Protein AF-A0A2D6M7P3-F1 (afdb_monomer_lite)

Secondary structure (DSSP, 8-state):
--------------HHHHHHHHHHHHHH-----TT-TTTT-TTHHHHHHHHHHH--HHHHHHHHHHTT----HHHHHHHHHHHHHHHHHHHHHHHHHHHHHHHHHS---HHHHHHHHHHHHHHHHHHHHHS----HHHHHHHHHHHHHHHHHHHHHHHHHHHHHHHHHHHHHHHHHHHHHHHHHHHH---HHHHHHHHHHHHHHHHHHHHHHHT-

Foldseek 3Di:
DDDDDPDPDPPPDDVVVVVVVLVVCVVVVLPQDPPQLLSPDPCNVVLLVQCVVPVDLPRSVVVCVVVVHDDDSVSSVCCNCVVVVVVVVVVVVVVVVVVVVVVVVPLDQPLRVLVVLLVVLVVVLVVLVPDDDPDPVSVVVSVVVSVVSVVVSVVSVVVNVVLCVVCVVVVVVLVVLVVVLVVVLVVDPDPVSNVVSVVVNVVCVVVVVVVSSVD

Structure (mmCIF, N/CA/C/O backbone):
data_AF-A0A2D6M7P3-F1
#
_entry.id   AF-A0A2D6M7P3-F1
#
loop_
_atom_site.group_PDB
_atom_site.id
_atom_site.type_symbol
_atom_site.label_atom_id
_atom_site.label_alt_id
_atom_site.label_comp_id
_atom_site.label_asym_id
_atom_site.label_entity_id
_atom_site.label_seq_id
_atom_site.pdbx_PDB_ins_code
_atom_site.Cartn_x
_atom_site.Cartn_y
_atom_site.Cartn_z
_atom_site.occupancy
_atom_site.B_iso_or_equiv
_atom_site.auth_seq_id
_atom_site.auth_comp_id
_atom_site.auth_asym_id
_atom_site.auth_atom_id
_atom_site.pdbx_PDB_model_num
ATOM 1 N N . MET A 1 1 ? -43.787 -19.749 11.005 1.00 37.78 1 MET A N 1
ATOM 2 C CA . MET A 1 1 ? -43.681 -20.053 9.563 1.00 37.78 1 MET A CA 1
ATOM 3 C C . MET A 1 1 ? -42.270 -19.684 9.160 1.00 37.78 1 MET A C 1
ATOM 5 O O . MET A 1 1 ? -41.785 -18.663 9.613 1.00 37.78 1 MET A O 1
ATOM 9 N N . THR A 1 2 ? -41.604 -20.620 8.504 1.00 33.00 2 THR A N 1
ATOM 10 C CA . THR A 1 2 ? -40.151 -20.807 8.398 1.00 33.00 2 THR A CA 1
ATOM 11 C C . THR A 1 2 ? -39.404 -19.655 7.729 1.00 33.00 2 THR A C 1
ATOM 13 O O . THR A 1 2 ? -39.720 -19.302 6.594 1.00 33.00 2 THR A O 1
ATOM 16 N N . ASP A 1 3 ? -38.378 -19.149 8.416 1.00 30.42 3 ASP A N 1
ATOM 17 C CA . ASP A 1 3 ? -37.351 -18.273 7.858 1.00 30.42 3 ASP A CA 1
ATOM 18 C C . ASP A 1 3 ? -36.476 -19.048 6.863 1.00 30.42 3 ASP A C 1
ATOM 20 O O . ASP A 1 3 ? -35.870 -20.070 7.194 1.00 30.42 3 ASP A O 1
ATOM 24 N N . ASN A 1 4 ? -36.421 -18.548 5.628 1.00 31.09 4 ASN A N 1
ATOM 25 C CA . ASN A 1 4 ? -35.468 -18.969 4.608 1.00 31.09 4 ASN A CA 1
ATOM 26 C C . ASN A 1 4 ? -34.102 -18.355 4.930 1.00 31.09 4 ASN A C 1
ATOM 28 O O . ASN A 1 4 ? -33.848 -17.188 4.632 1.00 31.09 4 ASN A O 1
ATOM 32 N N . ILE A 1 5 ? -33.211 -19.151 5.517 1.00 36.28 5 ILE A N 1
ATOM 33 C CA . ILE A 1 5 ? -31.789 -18.822 5.608 1.00 36.28 5 ILE A CA 1
ATOM 34 C C . ILE A 1 5 ? -31.171 -19.118 4.240 1.00 36.28 5 ILE A C 1
ATOM 36 O O . ILE A 1 5 ? -31.012 -20.274 3.848 1.00 36.28 5 ILE A O 1
ATOM 40 N N . VAL A 1 6 ? -30.847 -18.061 3.497 1.00 33.62 6 VAL A N 1
ATOM 41 C CA . VAL A 1 6 ? -30.030 -18.157 2.286 1.00 33.62 6 VAL A CA 1
ATOM 42 C C . VAL A 1 6 ? -28.605 -18.488 2.719 1.00 33.62 6 VAL A C 1
ATOM 44 O O . VAL A 1 6 ? -27.902 -17.660 3.296 1.00 33.62 6 VAL A O 1
ATOM 47 N N . HIS A 1 7 ? -28.196 -19.726 2.455 1.00 33.44 7 HIS A N 1
ATOM 48 C CA . HIS A 1 7 ? -26.808 -20.158 2.517 1.00 33.44 7 HIS A CA 1
ATOM 49 C C . HIS A 1 7 ? -26.021 -19.387 1.447 1.00 33.44 7 HIS A C 1
ATOM 51 O O . HIS A 1 7 ? -26.183 -19.638 0.254 1.00 33.44 7 HIS A O 1
ATOM 57 N N . VAL A 1 8 ? -25.178 -18.440 1.861 1.00 33.50 8 VAL A N 1
ATOM 58 C CA . VAL A 1 8 ? -24.130 -17.898 0.989 1.00 33.50 8 VAL A CA 1
ATOM 59 C C . VAL A 1 8 ? -22.956 -18.859 1.082 1.00 33.50 8 VAL A C 1
ATOM 61 O O . VAL A 1 8 ? -22.189 -18.854 2.044 1.00 33.50 8 VAL A O 1
ATOM 64 N N . SER A 1 9 ? -22.892 -19.756 0.105 1.00 30.58 9 SER A N 1
ATOM 65 C CA . SER A 1 9 ? -21.737 -20.602 -0.153 1.00 30.58 9 SER A CA 1
ATOM 66 C C . SER A 1 9 ? -20.538 -19.710 -0.466 1.00 30.58 9 SER A C 1
ATOM 68 O O . SER A 1 9 ? -20.591 -18.872 -1.362 1.00 30.58 9 SER A O 1
ATOM 70 N N . SER A 1 10 ? -19.458 -19.885 0.290 1.00 39.69 10 SER A N 1
ATOM 71 C CA . SER A 1 10 ? -18.151 -19.315 -0.011 1.00 39.69 10 SER A CA 1
ATOM 72 C C . SER A 1 10 ? -17.593 -19.992 -1.264 1.00 39.69 10 SER A C 1
ATOM 74 O O . SER A 1 10 ? -16.986 -21.062 -1.181 1.00 39.69 10 SER A O 1
ATOM 76 N N . GLU A 1 11 ? -17.821 -19.395 -2.429 1.00 35.69 11 GLU A N 1
ATOM 77 C CA . GLU A 1 11 ? -17.137 -19.781 -3.660 1.00 35.69 11 GLU A CA 1
ATOM 78 C C . GLU A 1 11 ? -15.717 -19.213 -3.636 1.00 35.69 11 GLU A C 1
ATOM 80 O O . GLU A 1 11 ? -15.446 -18.056 -3.949 1.00 35.69 11 GLU A O 1
ATOM 85 N N . SER A 1 12 ? -14.785 -20.061 -3.212 1.00 43.81 12 SER A N 1
ATOM 86 C CA . SER A 1 12 ? -13.357 -19.898 -3.441 1.00 43.81 12 SER A CA 1
ATOM 87 C C . SER A 1 12 ? -13.039 -20.224 -4.906 1.00 43.81 12 SER A C 1
ATOM 89 O O . SER A 1 12 ? -12.557 -21.317 -5.207 1.00 43.81 12 SER A O 1
ATOM 91 N N . SER A 1 13 ? -13.330 -19.315 -5.835 1.00 43.88 13 SER A N 1
ATOM 92 C CA . SER A 1 13 ? -12.907 -19.465 -7.233 1.00 43.88 13 SER A CA 1
ATOM 93 C C . SER A 1 13 ? -12.862 -18.125 -7.961 1.00 43.88 13 SER A C 1
ATOM 95 O O . SER A 1 13 ? -13.793 -17.795 -8.680 1.00 43.88 13 SER A O 1
ATOM 97 N N . ASP A 1 14 ? -11.791 -17.344 -7.808 1.00 48.16 14 ASP A N 1
ATOM 98 C CA . ASP A 1 14 ? -11.631 -16.162 -8.677 1.00 48.16 14 ASP A CA 1
ATOM 99 C C . ASP A 1 14 ? -10.185 -15.733 -8.967 1.00 48.16 14 ASP A C 1
ATOM 101 O O . ASP A 1 14 ? -9.941 -14.735 -9.635 1.00 48.16 14 ASP A O 1
ATOM 105 N N . SER A 1 15 ? -9.183 -16.522 -8.569 1.00 41.59 15 SER A N 1
ATOM 106 C CA . SER A 1 15 ? -7.807 -16.313 -9.049 1.00 41.59 15 SER A CA 1
ATOM 107 C C . SER A 1 15 ? -7.592 -16.823 -10.483 1.00 41.59 15 SER A C 1
ATOM 109 O O . SER A 1 15 ? -6.677 -16.365 -11.166 1.00 41.59 15 SER A O 1
ATOM 111 N N . SER A 1 16 ? -8.449 -17.736 -10.965 1.00 43.59 16 SER A N 1
ATOM 112 C CA . SER A 1 16 ? -8.443 -18.206 -12.361 1.00 43.59 16 SER A CA 1
ATOM 113 C C . SER A 1 16 ? -9.087 -17.192 -13.312 1.00 43.59 16 SER A C 1
ATOM 115 O O . SER A 1 16 ? -8.570 -16.983 -14.409 1.00 43.59 16 SER A O 1
ATOM 117 N N . SER A 1 17 ? -10.147 -16.498 -12.874 1.00 49.94 17 SER A N 1
ATOM 118 C CA . SER A 1 17 ? -10.870 -15.545 -13.726 1.00 49.94 17 SER A CA 1
ATOM 119 C C . SER A 1 17 ? -10.052 -14.285 -14.001 1.00 49.94 17 SER A C 1
ATOM 121 O O . SER A 1 17 ? -10.088 -13.775 -15.115 1.00 49.94 17 SER A O 1
ATOM 123 N N . ALA A 1 18 ? -9.223 -13.829 -13.055 1.00 46.44 18 ALA A N 1
ATOM 124 C CA . ALA A 1 18 ? -8.305 -12.714 -13.284 1.00 46.44 18 ALA A CA 1
ATOM 125 C C . ALA A 1 18 ? -7.266 -13.035 -14.376 1.00 46.44 18 ALA A C 1
ATOM 127 O O . ALA A 1 18 ? -7.002 -12.206 -15.243 1.00 46.44 18 ALA A O 1
ATOM 128 N N . LEU A 1 19 ? -6.716 -14.256 -14.389 1.00 42.94 19 LEU A N 1
ATOM 129 C CA . LEU A 1 19 ? -5.764 -14.712 -15.412 1.00 42.94 19 LEU A CA 1
ATOM 130 C C . LEU A 1 19 ? -6.420 -14.941 -16.783 1.00 42.94 19 LEU A C 1
ATOM 132 O O . LEU A 1 19 ? -5.790 -14.674 -17.809 1.00 42.94 19 LEU A O 1
ATOM 136 N N . GLU A 1 20 ? -7.670 -15.402 -16.822 1.00 48.22 20 GLU A N 1
ATOM 137 C CA . GLU A 1 20 ? -8.458 -15.512 -18.059 1.00 48.22 20 GLU A CA 1
ATOM 138 C C . GLU A 1 20 ? -8.867 -14.137 -18.598 1.00 48.22 20 GLU A C 1
ATOM 140 O O . GLU A 1 20 ? -8.692 -13.873 -19.785 1.00 48.22 20 GLU A O 1
ATOM 145 N N . CYS A 1 21 ? -9.248 -13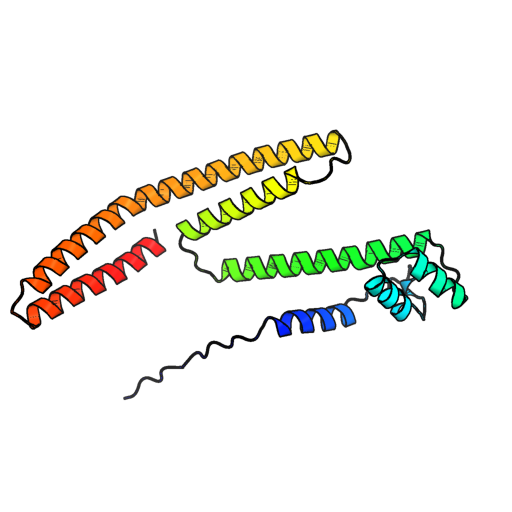.211 -17.720 1.00 45.06 21 CYS A N 1
ATOM 146 C CA . CYS A 1 21 ? -9.546 -11.823 -18.061 1.00 45.06 21 CYS A CA 1
ATOM 147 C C . CYS A 1 21 ? -8.291 -11.076 -18.553 1.00 45.06 21 CYS A C 1
ATOM 149 O O . CYS A 1 21 ? -8.379 -10.241 -19.453 1.00 45.06 21 CYS A O 1
ATOM 151 N N . ILE A 1 22 ? -7.097 -11.420 -18.044 1.00 46.75 22 ILE A N 1
ATOM 152 C CA . ILE A 1 22 ? -5.805 -10.946 -18.570 1.00 46.75 22 ILE A CA 1
ATOM 153 C C . ILE A 1 22 ? -5.547 -11.503 -19.973 1.00 46.75 22 ILE A C 1
ATOM 155 O O . ILE A 1 22 ? -5.126 -10.745 -20.841 1.00 46.75 22 ILE A O 1
ATOM 159 N N . LYS A 1 23 ? -5.810 -12.789 -20.238 1.00 46.03 23 LYS A N 1
ATOM 160 C CA . LYS A 1 23 ? -5.643 -13.364 -21.587 1.00 46.03 23 LYS A CA 1
ATOM 161 C C . LYS A 1 23 ? -6.610 -12.741 -22.597 1.00 46.03 23 LYS A C 1
ATOM 163 O O . LYS A 1 23 ? -6.164 -12.315 -23.659 1.00 46.03 23 LYS A O 1
ATOM 168 N N . GLU A 1 24 ? -7.884 -12.593 -22.239 1.00 47.59 24 GLU A N 1
ATOM 169 C CA . GLU A 1 24 ? -8.896 -11.953 -23.093 1.00 47.59 24 GLU A CA 1
ATOM 170 C C . GLU A 1 24 ? -8.655 -10.445 -23.279 1.00 47.59 24 GLU A C 1
ATOM 172 O O . GLU A 1 24 ? -8.883 -9.901 -24.363 1.00 47.59 24 GLU A O 1
ATOM 177 N N . SER A 1 25 ? -8.152 -9.753 -22.251 1.00 48.94 25 SER A N 1
ATOM 178 C CA . SER A 1 25 ? -7.776 -8.337 -22.355 1.00 48.94 25 SER A CA 1
ATOM 179 C C . SER A 1 25 ? -6.509 -8.147 -23.181 1.00 48.94 25 SER A C 1
ATOM 181 O O . SER A 1 25 ? -6.431 -7.189 -23.942 1.00 48.94 25 SER A O 1
ATOM 183 N N . VAL A 1 26 ? -5.535 -9.059 -23.092 1.00 50.44 26 VAL A N 1
ATOM 184 C CA . VAL A 1 26 ? -4.348 -9.045 -23.957 1.00 50.44 26 VAL A CA 1
ATOM 185 C C . VAL A 1 26 ? -4.769 -9.254 -25.408 1.00 50.44 26 VAL A C 1
ATOM 187 O O . VAL A 1 26 ? -4.369 -8.456 -26.245 1.00 50.44 26 VAL A O 1
ATOM 190 N N . GLU A 1 27 ? -5.636 -10.224 -25.710 1.00 46.53 27 GLU A N 1
ATOM 191 C CA . GLU A 1 27 ? -6.118 -10.476 -27.078 1.00 46.53 27 GLU A CA 1
ATOM 192 C C . GLU A 1 27 ? -6.906 -9.295 -27.682 1.00 46.53 27 GLU A C 1
ATOM 194 O O . GLU A 1 27 ? -6.774 -9.027 -28.879 1.00 46.53 27 GLU A O 1
ATOM 199 N N . ASN A 1 28 ? -7.635 -8.519 -26.868 1.00 45.06 28 ASN A N 1
ATOM 200 C CA . ASN A 1 28 ? -8.446 -7.382 -27.332 1.00 45.06 28 ASN A CA 1
ATOM 201 C C . ASN A 1 28 ? -7.786 -5.989 -27.199 1.00 45.06 28 ASN A C 1
ATOM 203 O O . ASN A 1 28 ? -8.281 -5.022 -27.783 1.00 45.06 28 ASN A O 1
ATOM 207 N N . ALA A 1 29 ? -6.668 -5.840 -26.476 1.00 50.59 29 ALA A N 1
ATOM 208 C CA . ALA A 1 29 ? -6.024 -4.538 -26.227 1.00 50.59 29 ALA A CA 1
ATOM 209 C C . ALA A 1 29 ? -4.938 -4.145 -27.246 1.00 50.59 29 ALA A C 1
ATOM 211 O O . ALA A 1 29 ? -4.301 -3.095 -27.099 1.00 50.59 29 ALA A O 1
ATOM 212 N N . PHE A 1 30 ? -4.717 -4.942 -28.294 1.00 57.44 30 PHE A N 1
ATOM 213 C CA . PHE A 1 30 ? -3.700 -4.667 -29.307 1.00 57.44 30 PHE A CA 1
ATOM 214 C C . PHE A 1 30 ? -4.095 -3.511 -30.240 1.00 57.44 30 PHE A C 1
ATOM 216 O O . PHE A 1 30 ? -4.510 -3.707 -31.385 1.00 57.44 30 PHE A O 1
ATOM 223 N N . ILE A 1 31 ? -3.927 -2.275 -29.765 1.00 59.44 31 ILE A N 1
ATOM 224 C CA . ILE A 1 31 ? -4.134 -1.059 -30.556 1.00 59.44 31 ILE A CA 1
ATOM 225 C C . ILE A 1 31 ? -3.091 -1.027 -31.677 1.00 59.44 31 ILE A C 1
ATOM 227 O O . ILE A 1 31 ? -1.937 -0.634 -31.482 1.00 59.44 31 ILE A O 1
ATOM 231 N N . ASN A 1 32 ? -3.512 -1.420 -32.879 1.00 64.56 32 ASN A N 1
ATOM 232 C CA . ASN A 1 32 ? -2.708 -1.290 -34.081 1.00 64.56 32 ASN A CA 1
ATOM 233 C C . ASN A 1 32 ? -2.515 0.201 -34.388 1.00 64.56 32 ASN A C 1
ATOM 235 O O . ASN A 1 32 ? -3.422 0.888 -34.860 1.00 64.56 32 ASN A O 1
ATOM 239 N N . LYS A 1 33 ? -1.331 0.729 -34.076 1.00 73.44 33 LYS A N 1
ATOM 240 C CA . LYS A 1 33 ? -0.995 2.107 -34.420 1.00 73.44 33 LYS A CA 1
ATOM 241 C C . LYS A 1 33 ? -0.697 2.184 -35.911 1.00 73.44 33 LYS A C 1
ATOM 243 O O . LYS A 1 33 ? 0.330 1.687 -36.368 1.00 73.44 33 LYS A O 1
ATOM 248 N N . SER A 1 34 ? -1.547 2.897 -36.645 1.00 72.56 34 SER A N 1
ATOM 249 C CA . SER A 1 34 ? -1.424 3.120 -38.093 1.00 72.56 34 SER A CA 1
ATOM 250 C C . SER A 1 34 ? -0.131 3.828 -38.529 1.00 72.56 34 SER A C 1
ATOM 252 O O . SER A 1 34 ? 0.177 3.868 -39.715 1.00 72.56 34 SER A O 1
ATOM 254 N N . ASN A 1 35 ? 0.646 4.379 -37.594 1.00 81.56 35 ASN A N 1
ATOM 255 C CA . ASN A 1 35 ? 1.940 5.011 -37.855 1.00 81.56 35 ASN A CA 1
ATOM 256 C C . ASN A 1 35 ? 3.152 4.150 -37.446 1.00 81.56 35 ASN A C 1
ATOM 258 O O . ASN A 1 35 ? 4.291 4.596 -37.592 1.00 81.56 35 ASN A O 1
ATOM 262 N N . CYS A 1 36 ? 2.947 2.934 -36.931 1.00 83.88 36 CYS A N 1
ATOM 263 C CA . CYS A 1 36 ? 4.029 2.046 -36.523 1.00 83.88 36 CYS A CA 1
ATOM 264 C C . CYS A 1 36 ? 4.234 0.927 -37.550 1.00 83.88 36 CYS A C 1
ATOM 266 O O . CYS A 1 36 ? 3.398 0.038 -37.694 1.00 83.88 36 CYS A O 1
ATOM 268 N N . LYS A 1 37 ? 5.407 0.917 -38.197 1.00 85.94 37 LYS A N 1
ATOM 269 C CA . LYS A 1 37 ? 5.793 -0.136 -39.156 1.00 85.94 37 LYS A CA 1
ATOM 270 C C . LYS A 1 37 ? 5.810 -1.537 -38.538 1.00 85.94 37 LYS A C 1
ATOM 272 O O . LYS A 1 37 ? 5.612 -2.513 -39.246 1.00 85.94 37 LYS A O 1
ATOM 277 N N . PHE A 1 38 ? 6.054 -1.636 -37.230 1.00 88.38 38 PHE A N 1
ATOM 278 C CA . PHE A 1 38 ? 6.005 -2.907 -36.508 1.00 88.38 38 PHE A CA 1
ATOM 279 C C . PHE A 1 38 ? 4.561 -3.356 -36.254 1.00 88.38 38 PHE A C 1
ATOM 281 O O . PHE A 1 38 ? 4.252 -4.524 -36.455 1.00 88.38 38 PHE A O 1
ATOM 288 N N . CYS A 1 39 ? 3.656 -2.442 -35.875 1.00 85.38 39 CYS A N 1
ATOM 289 C CA . CYS A 1 39 ? 2.240 -2.772 -35.668 1.00 85.38 39 CYS A CA 1
ATOM 290 C C . CYS A 1 39 ? 1.551 -3.262 -36.950 1.00 85.38 39 CYS A C 1
ATOM 292 O O . CYS A 1 39 ? 0.633 -4.074 -36.869 1.00 85.38 39 CYS A O 1
ATOM 294 N N . GLN A 1 40 ? 2.001 -2.766 -38.105 1.00 86.81 40 GLN A N 1
ATOM 295 C CA . GLN A 1 40 ? 1.501 -3.125 -39.435 1.00 86.81 40 GLN A CA 1
ATOM 296 C C . GLN A 1 40 ? 2.192 -4.350 -40.048 1.00 86.81 40 GLN A C 1
ATOM 298 O O . GLN A 1 40 ? 1.896 -4.706 -41.181 1.00 86.81 40 GLN A O 1
ATOM 303 N N . CYS A 1 41 ? 3.141 -4.965 -39.341 1.00 88.06 41 CYS A N 1
ATOM 304 C CA . CYS A 1 41 ? 3.825 -6.157 -39.822 1.00 88.06 41 CYS A CA 1
ATOM 305 C C . CYS A 1 41 ? 2.907 -7.381 -39.707 1.00 88.06 41 CYS A C 1
ATOM 307 O O . CYS A 1 41 ? 2.365 -7.638 -38.633 1.00 88.06 41 CYS A O 1
ATOM 309 N N . ASP A 1 42 ? 2.808 -8.188 -40.763 1.00 89.50 42 ASP A N 1
ATOM 310 C CA . ASP A 1 42 ? 2.010 -9.425 -40.752 1.00 89.50 42 ASP A CA 1
ATOM 311 C C . ASP A 1 42 ? 2.524 -10.441 -39.716 1.00 89.50 42 ASP A C 1
ATOM 313 O O . ASP A 1 42 ? 1.754 -11.180 -39.110 1.00 89.50 42 ASP A O 1
ATOM 317 N N . PHE A 1 43 ? 3.831 -10.423 -39.438 1.00 90.94 43 PHE A N 1
ATOM 318 C CA . PHE A 1 43 ? 4.482 -11.291 -38.450 1.00 90.94 43 PHE A CA 1
ATOM 319 C C . PHE A 1 43 ? 4.526 -10.682 -37.042 1.00 90.94 43 PHE A C 1
ATOM 321 O O . PHE A 1 43 ? 5.334 -11.108 -36.213 1.00 90.94 43 PHE A O 1
ATOM 328 N N . ARG A 1 44 ? 3.710 -9.654 -36.760 1.00 88.12 44 ARG A N 1
ATOM 329 C CA . ARG A 1 44 ? 3.699 -8.980 -35.453 1.00 88.12 44 ARG A CA 1
ATOM 330 C C . ARG A 1 44 ? 3.443 -9.965 -34.314 1.00 88.12 44 ARG A C 1
ATOM 332 O O . ARG A 1 44 ? 4.195 -9.944 -33.347 1.00 88.12 44 ARG A O 1
ATOM 339 N N . GLY A 1 45 ? 2.424 -10.817 -34.450 1.00 86.44 45 GLY A N 1
ATOM 340 C CA . GLY A 1 45 ? 2.038 -11.784 -33.417 1.00 86.44 45 GLY A CA 1
ATOM 341 C C . GLY A 1 45 ? 3.202 -12.694 -3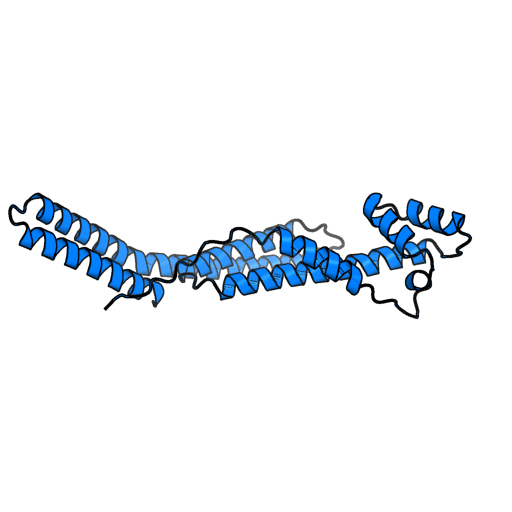3.026 1.00 86.44 45 GLY A C 1
ATOM 342 O O . GLY A 1 45 ? 3.607 -12.708 -31.868 1.00 86.44 45 GLY A O 1
ATOM 343 N N . ASP A 1 46 ? 3.824 -13.343 -34.011 1.00 89.19 46 ASP A N 1
ATOM 344 C CA . ASP A 1 46 ? 4.978 -14.225 -33.791 1.00 89.19 46 ASP A CA 1
ATOM 345 C C . ASP A 1 46 ? 6.173 -13.483 -33.171 1.00 89.19 46 ASP A C 1
ATOM 347 O O . ASP A 1 46 ? 6.856 -13.998 -32.282 1.00 89.19 46 ASP A O 1
ATOM 351 N N . ALA A 1 47 ? 6.428 -12.250 -33.620 1.00 89.44 47 ALA A N 1
ATOM 352 C CA . ALA A 1 47 ? 7.506 -11.412 -33.108 1.00 89.44 47 ALA A CA 1
ATOM 353 C C . ALA A 1 47 ? 7.266 -10.978 -31.647 1.00 89.44 47 ALA A C 1
ATOM 355 O O . ALA A 1 47 ? 8.206 -10.950 -30.849 1.00 89.44 47 ALA A O 1
ATOM 356 N N . GLU A 1 48 ? 6.021 -10.666 -31.282 1.00 88.06 48 GLU A N 1
ATOM 357 C CA . GLU A 1 48 ? 5.607 -10.328 -29.915 1.00 88.06 48 GLU A CA 1
ATOM 358 C C . GLU A 1 48 ? 5.626 -11.561 -29.001 1.00 88.06 48 GLU A C 1
ATOM 360 O O . GLU A 1 48 ? 6.120 -11.476 -27.876 1.00 88.06 48 GLU A O 1
ATOM 365 N N . SER A 1 49 ? 5.199 -12.731 -29.484 1.00 86.56 49 SER A N 1
ATOM 366 C CA . SER A 1 49 ? 5.328 -13.995 -28.748 1.00 86.56 49 SER A CA 1
ATOM 367 C C . SER A 1 49 ? 6.790 -14.356 -28.482 1.00 86.56 49 SER A C 1
ATOM 369 O O . SER A 1 49 ? 7.136 -14.762 -27.372 1.00 86.56 49 SER A O 1
ATOM 371 N N . LEU A 1 50 ? 7.678 -14.151 -29.459 1.00 88.88 50 LEU A N 1
ATOM 372 C CA . LEU A 1 50 ? 9.111 -14.387 -29.283 1.00 88.88 50 LEU A CA 1
ATOM 373 C C . LEU A 1 50 ? 9.726 -13.438 -28.242 1.00 88.88 50 LEU A C 1
ATOM 375 O O . LEU A 1 50 ? 10.599 -13.843 -27.468 1.00 88.88 50 LEU A O 1
ATOM 379 N N . TRP A 1 51 ? 9.269 -12.185 -28.201 1.00 88.00 51 TRP A N 1
ATOM 380 C CA . TRP A 1 51 ? 9.653 -11.230 -27.162 1.00 88.00 51 TRP A CA 1
ATOM 381 C C . TRP A 1 51 ? 9.200 -11.693 -25.777 1.00 88.00 51 TRP A C 1
ATOM 383 O O . TRP A 1 51 ? 10.016 -11.721 -24.861 1.00 88.00 51 TRP A O 1
ATOM 393 N N . LEU A 1 52 ? 7.943 -12.118 -25.639 1.00 82.81 52 LEU A N 1
ATOM 394 C CA . LEU A 1 52 ? 7.393 -12.614 -24.375 1.00 82.81 52 LEU A CA 1
ATOM 395 C C . LEU A 1 52 ? 8.157 -13.829 -23.830 1.00 82.81 52 LEU A C 1
ATOM 397 O O . LEU A 1 52 ? 8.336 -13.945 -22.622 1.00 82.81 52 LEU A O 1
ATOM 401 N N . GLN A 1 53 ? 8.641 -14.713 -24.705 1.00 86.44 53 GLN A N 1
ATOM 402 C CA . GLN A 1 53 ? 9.398 -15.900 -24.296 1.00 86.44 53 GLN A CA 1
ATOM 403 C C . GLN A 1 53 ? 10.860 -15.601 -23.947 1.00 86.44 53 GLN A C 1
ATOM 405 O O . GLN A 1 53 ? 11.402 -16.170 -23.004 1.00 86.44 53 GLN A O 1
ATOM 410 N N . SER A 1 54 ? 11.527 -14.759 -24.740 1.00 85.75 54 SER A N 1
ATOM 411 C CA . SER A 1 54 ? 12.989 -14.606 -24.680 1.00 85.75 54 SER A CA 1
ATOM 412 C C . SER A 1 54 ? 13.465 -13.298 -24.053 1.00 85.75 54 SER A C 1
ATOM 414 O O . SER A 1 54 ? 14.650 -13.169 -23.747 1.00 85.75 54 SER A O 1
ATOM 416 N N . ASN A 1 55 ? 12.577 -12.308 -23.929 1.00 85.19 55 ASN A N 1
ATOM 417 C CA . ASN A 1 55 ? 12.873 -10.924 -23.553 1.00 85.19 55 ASN A CA 1
ATOM 418 C C . ASN A 1 55 ? 14.090 -10.338 -24.310 1.00 85.19 55 ASN A C 1
ATOM 420 O O . ASN A 1 55 ? 14.852 -9.523 -23.786 1.00 85.19 55 ASN A O 1
ATOM 424 N N . SER A 1 56 ? 14.306 -10.784 -25.558 1.00 90.75 56 SER A N 1
ATOM 425 C CA . SER A 1 56 ? 15.485 -10.458 -26.366 1.00 90.75 56 SER A CA 1
ATOM 426 C C . SER A 1 56 ? 15.127 -9.665 -27.621 1.00 90.75 56 SER A C 1
ATOM 428 O O . SER A 1 56 ? 14.594 -10.196 -28.596 1.00 90.75 56 SER A O 1
ATOM 430 N N . ILE A 1 57 ? 15.498 -8.380 -27.638 1.00 91.25 57 ILE A N 1
ATOM 431 C CA . ILE A 1 57 ? 15.212 -7.462 -28.754 1.00 91.25 57 ILE A CA 1
ATOM 432 C C . ILE A 1 57 ? 15.970 -7.927 -30.001 1.00 91.25 57 ILE A C 1
ATOM 434 O O . ILE A 1 57 ? 15.450 -7.914 -31.117 1.00 91.25 57 ILE A O 1
ATOM 438 N N . SER A 1 58 ? 17.206 -8.386 -29.801 1.00 92.62 58 SER A N 1
ATOM 439 C CA . SER A 1 58 ? 18.056 -8.946 -30.850 1.00 92.62 58 SER A CA 1
ATOM 440 C C . SER A 1 58 ? 17.441 -10.194 -31.481 1.00 92.62 58 SER A C 1
ATOM 442 O O . SER A 1 58 ? 17.521 -10.350 -32.700 1.00 92.62 58 SER A O 1
ATOM 444 N N . GLY A 1 59 ? 16.795 -11.049 -30.679 1.00 91.00 59 GLY A N 1
ATOM 445 C CA . GLY A 1 59 ? 16.073 -12.228 -31.164 1.00 91.00 59 GLY A CA 1
ATOM 446 C C . GLY A 1 59 ? 14.914 -11.846 -32.081 1.00 91.00 59 GLY A C 1
ATOM 447 O O . GLY A 1 59 ? 14.832 -12.330 -33.210 1.00 91.00 59 GLY A O 1
ATOM 448 N N . VAL A 1 60 ? 14.095 -10.888 -31.644 1.00 93.12 60 VAL A N 1
ATOM 449 C CA . VAL A 1 60 ? 12.953 -10.377 -32.416 1.00 93.12 60 VAL A CA 1
ATOM 450 C C . VAL A 1 60 ? 13.399 -9.716 -33.722 1.00 93.12 60 VAL A C 1
ATOM 452 O O . VAL A 1 60 ? 12.858 -9.998 -34.789 1.00 93.12 60 VAL A O 1
ATOM 455 N N . HIS A 1 61 ? 14.435 -8.878 -33.679 1.00 94.62 61 HIS A N 1
ATOM 456 C CA . HIS A 1 61 ? 14.952 -8.221 -34.881 1.00 94.62 61 HIS A CA 1
ATOM 457 C C . HIS A 1 61 ? 15.560 -9.222 -35.881 1.00 94.62 61 HIS A C 1
ATOM 459 O O . HIS A 1 61 ? 15.384 -9.073 -37.092 1.00 94.62 61 HIS A O 1
ATOM 465 N N . ARG A 1 62 ? 16.250 -10.268 -35.403 1.00 93.81 62 ARG A N 1
ATOM 466 C CA . ARG A 1 62 ? 16.781 -11.335 -36.267 1.00 93.81 62 ARG A CA 1
ATOM 467 C C . ARG A 1 62 ? 15.657 -12.140 -36.920 1.00 93.81 62 ARG A C 1
ATOM 469 O O . ARG A 1 62 ? 15.757 -12.446 -38.107 1.00 93.81 62 ARG A O 1
ATOM 476 N N . PHE A 1 63 ? 14.599 -12.440 -36.170 1.00 94.62 63 PHE A N 1
ATOM 477 C CA . PHE A 1 63 ? 13.409 -13.118 -36.679 1.00 94.62 63 PHE A CA 1
ATOM 478 C C . PHE A 1 63 ? 12.736 -12.314 -37.799 1.00 94.62 63 PHE A C 1
ATOM 480 O O . PHE A 1 63 ? 12.530 -12.845 -38.889 1.00 94.62 63 PHE A O 1
ATOM 487 N N . LEU A 1 64 ? 12.513 -11.013 -37.598 1.00 93.50 64 LEU A N 1
ATOM 488 C CA . LEU A 1 64 ? 11.919 -10.149 -38.625 1.00 93.50 64 LEU A CA 1
ATOM 489 C C . LEU A 1 64 ? 12.784 -10.061 -39.888 1.00 93.50 64 LEU A C 1
ATOM 491 O O . LEU A 1 64 ? 12.263 -10.165 -40.996 1.00 93.50 64 LEU A O 1
ATOM 495 N N . ARG A 1 65 ? 14.114 -9.984 -39.738 1.00 93.19 65 ARG A N 1
ATOM 496 C CA . ARG A 1 65 ? 15.034 -10.071 -40.886 1.00 93.19 65 ARG A CA 1
ATOM 497 C C . ARG A 1 65 ? 14.924 -11.392 -41.640 1.00 93.19 65 ARG A C 1
ATOM 499 O O . ARG A 1 65 ? 14.998 -11.377 -42.861 1.00 93.19 65 ARG A O 1
ATOM 506 N N . SER A 1 66 ? 14.767 -12.520 -40.941 1.00 93.62 66 SER A N 1
ATOM 507 C CA . SER A 1 66 ? 14.617 -13.831 -41.598 1.00 93.62 66 SER A CA 1
ATOM 508 C C . SER A 1 66 ? 13.306 -13.985 -42.371 1.00 93.62 66 SER A C 1
ATOM 510 O O . SER A 1 66 ? 13.189 -14.887 -43.191 1.00 93.62 66 SER A O 1
ATOM 512 N N . LYS A 1 67 ? 12.336 -13.100 -42.122 1.00 93.50 67 LYS A N 1
ATOM 513 C CA . LYS A 1 67 ? 11.059 -13.002 -42.836 1.00 93.50 67 LYS A CA 1
ATOM 514 C C . LYS A 1 67 ? 11.053 -11.880 -43.880 1.00 93.50 67 LYS A C 1
ATOM 516 O O . LYS A 1 67 ? 9.988 -11.467 -44.316 1.00 93.50 67 LYS A O 1
ATOM 521 N N . GLU A 1 68 ? 12.231 -11.363 -44.237 1.00 92.06 68 GLU A N 1
ATOM 522 C CA . GLU A 1 68 ? 12.423 -10.284 -45.220 1.00 92.06 68 GLU A CA 1
ATOM 523 C C . GLU A 1 68 ? 11.751 -8.949 -44.840 1.00 92.06 68 GLU A C 1
ATOM 525 O O . GLU A 1 68 ? 11.605 -8.043 -45.661 1.00 92.06 68 GLU A O 1
ATOM 530 N N . VAL A 1 69 ? 11.414 -8.767 -43.560 1.00 91.44 69 VAL A N 1
ATOM 531 C CA . VAL A 1 69 ? 10.825 -7.528 -43.051 1.00 91.44 69 VAL A CA 1
ATOM 532 C C . VAL A 1 69 ? 11.926 -6.542 -42.653 1.00 91.44 69 VAL A C 1
ATOM 534 O O . VAL A 1 69 ? 12.675 -6.749 -41.694 1.00 91.44 69 VAL A O 1
ATOM 537 N N . SER A 1 70 ? 12.005 -5.418 -43.370 1.00 89.75 70 SER A N 1
ATOM 538 C CA . SER A 1 70 ? 12.985 -4.353 -43.116 1.00 89.75 70 SER A CA 1
ATOM 539 C C . SER A 1 70 ? 12.475 -3.339 -42.082 1.00 89.75 70 SER A C 1
ATOM 541 O O . SER A 1 70 ? 11.976 -2.260 -42.414 1.00 89.75 70 SER A O 1
ATOM 543 N N . ILE A 1 71 ? 12.599 -3.686 -40.799 1.00 91.94 71 ILE A N 1
ATOM 544 C CA . ILE A 1 71 ? 12.354 -2.777 -39.668 1.00 91.94 71 ILE A CA 1
ATOM 545 C C . ILE A 1 71 ? 13.673 -2.553 -38.930 1.00 91.94 71 ILE A C 1
ATOM 547 O O . ILE A 1 71 ? 14.410 -3.493 -38.645 1.00 91.94 71 ILE A O 1
ATOM 551 N N . SER A 1 72 ? 13.983 -1.297 -38.603 1.00 94.44 72 SER A N 1
ATOM 552 C CA . SER A 1 72 ? 15.208 -0.978 -37.871 1.00 94.44 72 SER A CA 1
ATOM 553 C C . SER A 1 72 ? 15.156 -1.509 -36.438 1.00 94.44 72 SER A C 1
ATOM 555 O O . SER A 1 72 ? 14.116 -1.481 -35.780 1.00 94.44 72 SER A O 1
ATOM 557 N N . TYR A 1 73 ? 16.306 -1.924 -35.909 1.00 91.69 73 TYR A N 1
ATOM 558 C CA . TYR A 1 73 ? 16.436 -2.372 -34.520 1.00 91.69 73 TYR A CA 1
ATOM 559 C C . TYR A 1 73 ? 15.874 -1.357 -33.508 1.00 91.69 73 TYR A C 1
ATOM 561 O O . TYR A 1 73 ? 15.188 -1.730 -32.560 1.00 91.69 73 TYR A O 1
ATOM 569 N N . ALA A 1 74 ? 16.113 -0.061 -33.735 1.00 90.88 74 ALA A N 1
ATOM 570 C CA . ALA A 1 74 ? 15.581 1.007 -32.891 1.00 90.88 74 ALA A CA 1
ATOM 571 C C . ALA A 1 74 ? 14.044 1.064 -32.919 1.00 90.88 74 ALA A C 1
ATOM 573 O O . ALA A 1 74 ? 13.422 1.247 -31.875 1.00 90.88 74 ALA A O 1
ATOM 574 N N . ALA A 1 75 ? 13.422 0.859 -34.085 1.00 89.12 75 ALA A N 1
ATOM 575 C CA . ALA A 1 75 ? 11.968 0.802 -34.203 1.00 89.12 75 ALA A CA 1
ATOM 576 C C . ALA A 1 75 ? 11.386 -0.438 -33.505 1.00 89.12 75 ALA A C 1
ATOM 578 O O . ALA A 1 75 ? 10.379 -0.310 -32.815 1.00 89.12 75 ALA A O 1
ATOM 579 N N . VAL A 1 76 ? 12.048 -1.600 -33.608 1.00 90.62 76 VAL A N 1
ATOM 580 C CA . VAL A 1 76 ? 11.677 -2.818 -32.859 1.00 90.62 76 VAL A CA 1
ATOM 581 C C . VAL A 1 76 ? 11.738 -2.564 -31.353 1.00 90.62 76 VAL A C 1
ATOM 583 O O . VAL A 1 76 ? 10.759 -2.794 -30.649 1.00 90.62 76 VAL A O 1
ATOM 586 N N . ARG A 1 77 ? 12.860 -2.031 -30.855 1.00 90.12 77 ARG A N 1
ATOM 587 C CA . ARG A 1 77 ? 13.041 -1.701 -29.434 1.00 90.12 77 ARG A CA 1
ATOM 588 C C . ARG A 1 77 ? 11.969 -0.741 -28.932 1.00 90.12 77 ARG A C 1
ATOM 590 O O . ARG A 1 77 ? 11.363 -0.994 -27.897 1.00 90.12 77 ARG A O 1
ATOM 597 N N . ASN A 1 78 ? 11.741 0.352 -29.655 1.00 88.50 78 ASN A N 1
ATOM 598 C CA . ASN A 1 78 ? 10.768 1.363 -29.254 1.00 88.50 78 ASN A CA 1
ATOM 599 C C . ASN A 1 78 ? 9.340 0.821 -29.297 1.00 88.50 78 ASN A C 1
ATOM 601 O O . ASN A 1 78 ? 8.561 1.136 -28.400 1.00 88.50 78 ASN A O 1
ATOM 605 N N . HIS A 1 79 ? 8.995 -0.004 -30.293 1.00 88.50 79 HIS A N 1
ATOM 606 C CA . HIS A 1 79 ? 7.705 -0.692 -30.330 1.00 88.50 79 HIS A CA 1
ATOM 607 C C . HIS A 1 79 ? 7.545 -1.576 -29.100 1.00 88.50 79 HIS A C 1
ATOM 609 O O . HIS A 1 79 ? 6.665 -1.306 -28.298 1.00 88.50 79 HIS A O 1
ATOM 615 N N . LEU A 1 80 ? 8.434 -2.549 -28.893 1.00 87.12 80 LEU A N 1
ATOM 616 C CA . LEU A 1 80 ? 8.309 -3.513 -27.799 1.00 87.12 80 LEU A CA 1
ATOM 617 C C . LEU A 1 80 ? 8.270 -2.820 -26.431 1.00 87.12 80 LEU A C 1
ATOM 619 O O . LEU A 1 80 ? 7.369 -3.078 -25.641 1.00 87.12 80 LEU A O 1
ATOM 623 N N . LEU A 1 81 ? 9.170 -1.871 -26.166 1.00 85.00 81 LEU A N 1
ATOM 624 C CA . LEU A 1 81 ? 9.160 -1.148 -24.894 1.00 85.00 81 LEU A CA 1
ATOM 625 C C . LEU A 1 81 ? 7.889 -0.312 -24.731 1.00 85.00 81 LEU A C 1
ATOM 627 O O . LEU A 1 81 ? 7.200 -0.452 -23.733 1.00 85.00 81 LEU A O 1
ATOM 631 N N . SER A 1 82 ? 7.523 0.517 -25.711 1.00 82.31 82 SER A N 1
ATOM 632 C CA . SER A 1 82 ? 6.349 1.393 -25.565 1.00 82.31 82 SER A CA 1
ATOM 633 C C . SER A 1 82 ? 5.013 0.649 -25.601 1.00 82.31 82 SER A C 1
ATOM 635 O O . SER A 1 82 ? 4.026 1.154 -25.068 1.00 82.31 82 SER A O 1
ATOM 637 N N . HIS A 1 83 ? 4.969 -0.516 -26.244 1.00 76.38 83 HIS A N 1
ATOM 638 C CA . HIS A 1 83 ? 3.784 -1.352 -26.354 1.00 76.38 83 HIS A CA 1
ATOM 639 C C . HIS A 1 83 ? 3.584 -2.143 -25.061 1.00 76.38 83 HIS A C 1
ATOM 641 O O . HIS A 1 83 ? 2.545 -2.010 -24.425 1.00 76.38 83 HIS A O 1
ATOM 647 N N . PHE A 1 84 ? 4.606 -2.864 -24.595 1.00 74.31 84 PHE A N 1
ATOM 648 C CA . PHE A 1 84 ? 4.497 -3.663 -23.374 1.00 74.31 84 PHE A CA 1
ATOM 649 C C . PHE A 1 84 ? 4.506 -2.815 -22.097 1.00 74.31 84 PHE A C 1
ATOM 651 O O . PHE A 1 84 ? 3.780 -3.134 -21.164 1.00 74.31 84 PHE A O 1
ATOM 658 N N . GLN A 1 85 ? 5.237 -1.697 -22.046 1.00 73.62 85 GLN A N 1
ATOM 659 C CA . GLN A 1 85 ? 5.237 -0.822 -20.866 1.00 73.62 85 GLN A CA 1
ATOM 660 C C . GLN A 1 85 ? 3.864 -0.183 -20.623 1.00 73.62 85 GLN A C 1
ATOM 662 O O . GLN A 1 85 ? 3.459 -0.038 -19.476 1.00 73.62 85 GLN A O 1
ATOM 667 N N . LYS A 1 86 ? 3.118 0.156 -21.685 1.00 68.50 86 LYS A N 1
ATOM 668 C CA . LYS A 1 86 ? 1.750 0.678 -21.548 1.00 68.50 86 LYS A CA 1
ATOM 669 C C . LYS A 1 86 ? 0.782 -0.366 -21.005 1.00 68.50 86 LYS A C 1
ATOM 671 O O . LYS A 1 86 ? -0.052 -0.017 -20.176 1.00 68.50 86 LYS A O 1
ATOM 676 N N . GLU A 1 87 ? 0.902 -1.616 -21.441 1.00 67.69 87 GLU A N 1
ATOM 677 C CA . GLU A 1 87 ? 0.049 -2.698 -20.944 1.00 67.69 87 GLU A CA 1
ATOM 678 C C . GLU A 1 87 ? 0.400 -3.075 -19.502 1.00 67.69 87 GLU A C 1
ATOM 680 O O . GLU A 1 87 ? -0.499 -3.188 -18.676 1.00 67.69 87 GLU A 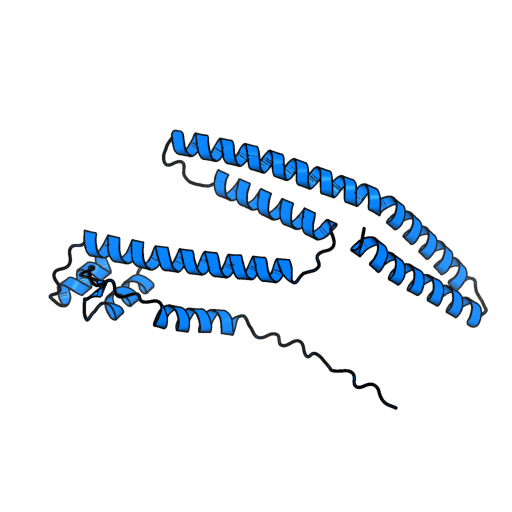O 1
ATOM 685 N N . VAL A 1 88 ? 1.689 -3.126 -19.149 1.00 69.88 88 VAL A N 1
ATOM 686 C CA . VAL A 1 88 ? 2.121 -3.292 -17.750 1.00 69.88 88 VAL A CA 1
ATOM 687 C C . VAL A 1 88 ? 1.554 -2.176 -16.871 1.00 69.88 88 VAL A C 1
ATOM 689 O O . VAL A 1 88 ? 1.008 -2.455 -15.810 1.00 69.88 88 VAL A O 1
ATOM 692 N N . SER A 1 89 ? 1.605 -0.917 -17.320 1.00 66.75 89 SER A N 1
ATOM 693 C CA . SER A 1 89 ? 1.002 0.191 -16.570 1.00 66.75 89 SER A CA 1
ATOM 694 C C . SER A 1 89 ? -0.518 0.068 -16.439 1.00 66.75 89 SER A C 1
ATOM 696 O O . SER A 1 89 ? -1.051 0.403 -15.388 1.00 66.75 89 SER A O 1
ATOM 698 N N . LYS A 1 90 ? -1.236 -0.415 -17.462 1.00 69.38 90 LYS A N 1
ATOM 699 C CA . LYS A 1 90 ? -2.687 -0.653 -17.359 1.00 69.38 90 LYS A CA 1
ATOM 700 C C . LYS A 1 90 ? -3.016 -1.766 -16.370 1.00 69.38 90 LYS A C 1
ATOM 702 O O . LYS A 1 90 ? -3.953 -1.596 -15.601 1.00 69.38 90 LYS A O 1
ATOM 707 N N . ILE A 1 91 ? -2.249 -2.858 -16.374 1.00 72.88 91 ILE A N 1
ATOM 708 C CA . ILE A 1 91 ? -2.403 -3.961 -15.416 1.00 72.88 91 ILE A CA 1
ATOM 709 C C . ILE A 1 91 ? -2.185 -3.440 -13.997 1.00 72.88 91 ILE A C 1
ATOM 711 O O . ILE A 1 91 ? -3.056 -3.607 -13.157 1.00 72.88 91 ILE A O 1
ATOM 715 N N . GLN A 1 92 ? -1.101 -2.699 -13.760 1.00 68.62 92 GLN A N 1
ATOM 716 C CA . GLN A 1 92 ? -0.821 -2.092 -12.454 1.00 68.62 92 GLN A CA 1
ATOM 717 C C . GLN A 1 92 ? -1.934 -1.140 -11.995 1.00 68.62 92 GLN A C 1
ATOM 719 O O . GLN A 1 92 ? -2.274 -1.102 -10.817 1.00 68.62 92 GLN A O 1
ATOM 724 N N . VAL A 1 93 ? -2.520 -0.365 -12.914 1.00 67.06 93 VAL A N 1
ATOM 725 C CA . VAL A 1 93 ? -3.669 0.499 -12.603 1.00 67.06 93 VAL A CA 1
ATOM 726 C C . VAL A 1 93 ? -4.919 -0.329 -12.306 1.00 67.06 93 VAL A C 1
ATOM 728 O O . VAL A 1 93 ? -5.658 0.024 -11.394 1.00 67.06 93 VAL A O 1
ATOM 731 N N . ALA A 1 94 ? -5.168 -1.415 -13.039 1.00 69.44 94 ALA A N 1
ATOM 732 C CA . ALA A 1 94 ? -6.302 -2.303 -12.802 1.00 69.44 94 ALA A CA 1
ATOM 733 C C . ALA A 1 94 ? -6.183 -3.031 -11.454 1.00 69.44 94 ALA A C 1
ATOM 735 O O . ALA A 1 94 ? -7.150 -3.045 -10.699 1.00 69.44 94 ALA A O 1
ATOM 736 N N . GLU A 1 95 ? -4.999 -3.549 -11.121 1.00 70.38 95 GLU A N 1
ATOM 737 C CA . GLU A 1 95 ? -4.678 -4.125 -9.809 1.00 70.38 95 GLU A CA 1
ATOM 738 C C . GLU A 1 95 ? -4.894 -3.092 -8.703 1.00 70.38 95 GLU A C 1
ATOM 740 O O . GLU A 1 95 ? -5.643 -3.339 -7.766 1.00 70.38 95 GLU A O 1
ATOM 745 N N . TYR A 1 96 ? -4.358 -1.880 -8.868 1.00 67.75 96 TYR A N 1
ATOM 746 C CA . TYR A 1 96 ? -4.550 -0.801 -7.902 1.00 67.75 96 TYR A CA 1
ATOM 747 C C . TYR A 1 96 ? -6.023 -0.396 -7.730 1.00 67.75 96 TYR A C 1
ATOM 749 O O . TYR A 1 96 ? -6.472 -0.105 -6.622 1.00 67.75 96 TYR A O 1
ATOM 757 N N . LEU A 1 97 ? -6.803 -0.363 -8.814 1.00 66.56 97 LEU A N 1
ATOM 758 C CA . LEU A 1 97 ? -8.241 -0.103 -8.745 1.00 66.56 97 LEU A CA 1
ATOM 759 C C . LEU A 1 97 ? -8.995 -1.256 -8.079 1.00 66.56 97 LEU A C 1
ATOM 761 O O . LEU A 1 97 ? -9.971 -0.994 -7.375 1.00 66.56 97 LEU A O 1
ATOM 765 N N . ASN A 1 98 ? -8.554 -2.501 -8.277 1.00 71.44 98 ASN A N 1
ATOM 766 C CA . ASN A 1 98 ? -9.115 -3.653 -7.587 1.00 71.44 98 ASN A CA 1
ATOM 767 C C . ASN A 1 98 ? -8.839 -3.564 -6.084 1.00 71.44 98 ASN A C 1
ATOM 769 O O . ASN A 1 98 ? -9.796 -3.613 -5.313 1.00 71.44 98 ASN A O 1
ATOM 773 N N . ASP A 1 99 ? -7.589 -3.291 -5.700 1.00 65.62 99 ASP A N 1
ATOM 774 C CA . ASP A 1 99 ? -7.179 -3.039 -4.317 1.00 65.62 99 ASP A CA 1
ATOM 775 C C . ASP A 1 99 ? -8.041 -1.927 -3.704 1.00 65.62 99 ASP A C 1
ATOM 777 O O . ASP A 1 99 ? -8.675 -2.127 -2.674 1.00 65.62 99 ASP A O 1
ATOM 781 N N . LEU A 1 100 ? -8.185 -0.780 -4.381 1.00 63.84 100 LEU A N 1
ATOM 782 C CA . LEU A 1 100 ? -9.058 0.314 -3.934 1.00 63.84 100 LEU A CA 1
ATOM 783 C C . LEU A 1 100 ? -10.528 -0.106 -3.796 1.00 63.84 100 LEU A C 1
ATOM 785 O O . LEU A 1 100 ? -11.232 0.387 -2.913 1.00 63.84 100 LEU A O 1
ATOM 789 N N . SER A 1 101 ? -11.023 -0.972 -4.682 1.00 64.38 101 SER A N 1
ATOM 790 C CA . SER A 1 101 ? -12.400 -1.462 -4.633 1.00 64.38 101 SER A CA 1
ATOM 791 C C . SER A 1 101 ? -12.620 -2.410 -3.456 1.00 64.38 101 SER A C 1
ATOM 793 O O . SER A 1 101 ? -13.654 -2.321 -2.793 1.00 64.38 101 SER A O 1
ATOM 795 N N . GLU A 1 102 ? -11.642 -3.264 -3.156 1.00 63.69 102 GLU A N 1
ATOM 796 C CA . GLU A 1 102 ? -11.631 -4.125 -1.979 1.00 63.69 102 GLU A CA 1
ATOM 797 C C . GLU A 1 102 ? -11.533 -3.282 -0.707 1.00 63.69 102 GLU A C 1
ATOM 799 O O . GLU A 1 102 ? -12.323 -3.482 0.214 1.00 63.69 102 GLU A O 1
ATOM 804 N N . TRP A 1 103 ? -10.682 -2.252 -0.700 1.00 62.31 103 TRP A N 1
ATOM 805 C CA . TRP A 1 103 ? -10.560 -1.292 0.404 1.00 62.31 103 TRP A CA 1
ATOM 806 C C . TRP A 1 103 ? -11.845 -0.502 0.643 1.00 62.31 103 TRP A C 1
ATOM 808 O O . TRP A 1 103 ? -12.139 -0.108 1.766 1.00 62.31 103 TRP A O 1
ATOM 818 N N . ARG A 1 104 ? -12.617 -0.232 -0.413 1.00 59.19 104 ARG A N 1
ATOM 819 C CA . ARG A 1 104 ? -13.912 0.447 -0.300 1.00 59.19 104 ARG A CA 1
ATOM 820 C C . ARG A 1 104 ? -14.997 -0.473 0.256 1.00 59.19 104 ARG A C 1
ATOM 822 O O . ARG A 1 104 ? -15.932 0.011 0.889 1.00 59.19 104 ARG A O 1
ATOM 829 N N . LYS A 1 105 ? -14.914 -1.770 -0.045 1.00 60.19 105 LYS A N 1
ATOM 830 C CA . LYS A 1 105 ? -15.876 -2.789 0.395 1.00 60.19 105 LYS A CA 1
ATOM 831 C C . LYS A 1 105 ? -15.619 -3.227 1.832 1.00 60.19 105 LYS A C 1
ATOM 833 O O . LYS A 1 105 ? -16.573 -3.556 2.532 1.00 60.19 105 LYS A O 1
ATOM 838 N N . SER A 1 106 ? -14.367 -3.215 2.281 1.00 56.25 106 SER A N 1
ATOM 839 C CA . SER A 1 106 ? -14.056 -3.424 3.684 1.00 56.25 106 SER A CA 1
ATOM 840 C C . SER A 1 106 ? -14.467 -2.173 4.465 1.00 56.25 106 SER A C 1
ATOM 842 O O . SER A 1 106 ? -13.829 -1.125 4.413 1.00 56.25 106 SER A O 1
ATOM 844 N N . GLN A 1 107 ? -15.577 -2.263 5.203 1.00 54.50 107 GLN A N 1
ATOM 845 C CA . GLN A 1 107 ? -15.829 -1.368 6.333 1.00 54.50 107 GLN A CA 1
ATOM 846 C C . GLN A 1 107 ? -14.773 -1.673 7.399 1.00 54.50 107 GLN A C 1
ATOM 848 O O . GLN A 1 107 ? -15.040 -2.343 8.392 1.00 54.50 107 GLN A O 1
ATOM 853 N N . LEU A 1 108 ? -13.530 -1.275 7.134 1.00 59.50 108 LEU A N 1
ATOM 854 C CA . LEU A 1 108 ? -12.464 -1.398 8.102 1.00 59.50 108 LEU A CA 1
ATOM 855 C C . LEU A 1 108 ? -12.810 -0.475 9.254 1.00 59.50 108 LEU A C 1
ATOM 857 O O . LEU A 1 108 ? -13.014 0.728 9.061 1.00 59.50 108 LEU A O 1
ATOM 861 N N . ASP A 1 109 ? -12.848 -1.070 10.440 1.00 75.44 109 ASP A N 1
ATOM 862 C CA . ASP A 1 109 ? -12.768 -0.331 11.683 1.00 75.44 109 ASP A CA 1
ATOM 863 C C . ASP A 1 109 ? -11.634 0.705 11.594 1.00 75.44 109 ASP A C 1
ATOM 865 O O . ASP A 1 109 ? -10.615 0.506 10.918 1.00 75.44 109 ASP A O 1
ATOM 869 N N . LYS A 1 110 ? -11.850 1.861 12.212 1.00 81.00 110 LYS A N 1
ATOM 870 C CA . LYS A 1 110 ? -11.007 3.051 12.065 1.00 81.00 110 LYS A CA 1
ATOM 871 C C . LYS A 1 110 ? -9.546 2.762 12.398 1.00 81.00 110 LYS A C 1
ATOM 873 O O . LYS A 1 110 ? -8.666 3.287 11.713 1.00 81.00 110 LYS A O 1
ATOM 878 N N . GLU A 1 111 ? -9.303 1.891 13.376 1.00 83.94 111 GLU A N 1
ATOM 879 C CA . GLU A 1 111 ? -7.984 1.350 13.707 1.00 83.94 111 GLU A CA 1
ATOM 880 C C . GLU A 1 111 ? -7.333 0.656 12.502 1.00 83.94 111 GLU A C 1
ATOM 882 O O . GLU A 1 111 ? -6.295 1.109 12.017 1.00 83.94 111 GLU A O 1
ATOM 887 N N . ASN A 1 112 ? -7.996 -0.357 11.937 1.00 81.88 112 ASN A N 1
ATOM 888 C CA . ASN A 1 112 ? -7.514 -1.102 10.770 1.00 81.88 112 ASN A CA 1
ATOM 889 C C . ASN A 1 112 ? -7.253 -0.188 9.562 1.00 81.88 112 ASN A C 1
ATOM 891 O O . ASN A 1 112 ? -6.303 -0.392 8.804 1.00 81.88 112 ASN A O 1
ATOM 895 N N . ARG A 1 113 ? -8.080 0.849 9.369 1.00 83.75 113 ARG A N 1
ATOM 896 C CA . ARG A 1 113 ? -7.880 1.821 8.284 1.00 83.75 113 ARG A CA 1
ATOM 897 C C . ARG A 1 113 ? -6.599 2.631 8.477 1.00 83.75 113 ARG A C 1
ATOM 899 O O . ARG A 1 113 ? -5.884 2.881 7.506 1.00 83.75 113 ARG A O 1
ATOM 906 N N . LEU A 1 114 ? -6.325 3.068 9.704 1.00 89.12 114 LEU A N 1
ATOM 907 C CA . LEU A 1 114 ? -5.122 3.827 10.039 1.00 89.12 114 LEU A CA 1
ATOM 908 C C . LEU A 1 114 ? -3.863 2.950 9.930 1.00 89.12 114 LEU A C 1
ATOM 910 O O . LEU A 1 114 ? -2.879 3.394 9.341 1.00 89.12 114 LEU A O 1
ATOM 914 N N . GLU A 1 115 ? -3.917 1.698 10.391 1.00 88.12 115 GLU A N 1
ATOM 915 C CA . GLU A 1 115 ? -2.822 0.722 10.251 1.00 88.12 115 GLU A CA 1
ATOM 916 C C . GLU A 1 115 ? -2.501 0.407 8.784 1.00 88.12 115 GLU A C 1
ATOM 918 O O . GLU A 1 115 ? -1.333 0.370 8.379 1.00 88.12 115 GLU A O 1
ATOM 923 N N . LEU A 1 116 ? -3.533 0.255 7.951 1.00 85.38 116 LEU A N 1
ATOM 924 C CA . LEU A 1 116 ? -3.358 0.065 6.514 1.00 85.38 116 LEU A CA 1
ATOM 925 C C . LEU A 1 116 ? -2.725 1.296 5.856 1.00 85.38 116 LEU A C 1
ATOM 927 O O . LEU A 1 116 ? -1.776 1.163 5.082 1.00 85.38 116 LEU A O 1
ATOM 931 N N . MET A 1 117 ? -3.227 2.499 6.158 1.00 90.00 117 MET A N 1
ATOM 932 C CA . MET A 1 117 ? -2.662 3.744 5.623 1.00 90.00 117 MET A CA 1
ATOM 933 C C . MET A 1 117 ? -1.182 3.891 5.985 1.00 90.00 117 MET A C 1
ATOM 935 O O . MET A 1 117 ? -0.386 4.283 5.130 1.00 90.00 117 MET A O 1
ATOM 939 N N . LEU A 1 118 ? -0.813 3.549 7.220 1.00 91.75 118 LEU A N 1
ATOM 940 C CA . LEU A 1 118 ? 0.575 3.551 7.662 1.00 91.75 118 LEU A CA 1
ATOM 941 C C . LEU A 1 118 ? 1.417 2.558 6.847 1.00 91.75 118 LEU A C 1
ATOM 943 O O . LEU A 1 118 ? 2.420 2.955 6.258 1.00 91.75 118 LEU A O 1
ATOM 947 N N . SER A 1 119 ? 0.944 1.318 6.703 1.00 88.44 119 SER A N 1
ATOM 948 C CA . SER A 1 119 ? 1.628 0.265 5.936 1.00 88.44 119 SER A CA 1
ATOM 949 C C . SER A 1 119 ? 1.868 0.664 4.471 1.00 88.44 119 SER A C 1
ATOM 951 O O . SER A 1 119 ? 2.936 0.417 3.905 1.00 88.44 119 SER A O 1
ATOM 953 N N . VAL A 1 120 ? 0.889 1.323 3.838 1.00 88.44 120 VAL A N 1
ATOM 954 C CA . VAL A 1 120 ? 1.008 1.832 2.460 1.00 88.44 120 VAL A CA 1
ATOM 955 C C . VAL A 1 120 ? 2.066 2.933 2.366 1.00 88.44 120 VAL A C 1
ATOM 957 O O . VAL A 1 120 ? 2.885 2.921 1.442 1.00 88.44 120 VAL A O 1
ATOM 960 N N . LEU A 1 121 ? 2.068 3.878 3.311 1.00 92.44 121 LEU A N 1
ATOM 961 C CA . LEU A 1 121 ? 3.059 4.954 3.350 1.00 92.44 121 LEU A CA 1
ATOM 962 C C . LEU A 1 121 ? 4.473 4.398 3.552 1.00 92.44 121 LEU A C 1
ATOM 964 O O . LEU A 1 121 ? 5.380 4.780 2.812 1.00 92.44 121 LEU A O 1
ATOM 968 N N . GLU A 1 122 ? 4.659 3.457 4.477 1.00 91.75 122 GLU A N 1
ATOM 969 C CA . GLU A 1 122 ? 5.946 2.803 4.744 1.00 91.75 122 GLU A CA 1
ATOM 970 C C . GLU A 1 122 ? 6.475 2.046 3.525 1.00 91.75 122 GLU A C 1
ATOM 972 O O . GLU A 1 122 ? 7.622 2.253 3.111 1.00 91.75 122 GLU A O 1
ATOM 977 N N . LYS A 1 123 ? 5.623 1.232 2.884 1.00 89.75 123 LYS A N 1
ATOM 978 C CA . LYS A 1 123 ? 5.972 0.534 1.641 1.00 89.75 123 LYS A CA 1
ATOM 979 C C . LYS A 1 123 ? 6.431 1.527 0.577 1.00 89.75 123 LYS A C 1
ATOM 981 O O . LYS A 1 123 ? 7.454 1.313 -0.072 1.00 89.75 123 LYS A O 1
ATOM 986 N N . ARG A 1 124 ? 5.713 2.641 0.414 1.00 89.31 124 ARG A N 1
ATOM 987 C CA . ARG A 1 124 ? 6.037 3.624 -0.621 1.00 89.31 124 ARG A CA 1
ATOM 988 C C . ARG A 1 124 ? 7.316 4.406 -0.322 1.00 89.31 124 ARG A C 1
ATOM 990 O O . ARG A 1 124 ? 8.080 4.690 -1.245 1.00 89.31 124 ARG A O 1
ATOM 997 N N . ILE A 1 125 ? 7.578 4.709 0.948 1.00 92.00 125 ILE A N 1
ATOM 998 C CA . ILE A 1 125 ? 8.852 5.281 1.403 1.00 92.00 125 ILE A CA 1
ATOM 999 C C . ILE A 1 125 ? 10.003 4.335 1.048 1.00 92.00 125 ILE A C 1
ATOM 1001 O O . ILE A 1 125 ? 11.010 4.781 0.492 1.00 92.00 125 ILE A O 1
ATOM 1005 N N . PHE A 1 126 ? 9.848 3.035 1.312 1.00 91.56 126 PHE A N 1
ATOM 1006 C CA . PHE A 1 126 ? 10.858 2.027 0.992 1.00 91.56 126 PHE A CA 1
ATOM 1007 C C . PHE A 1 126 ? 11.097 1.903 -0.520 1.00 91.56 126 PHE A C 1
ATOM 1009 O O . PHE A 1 126 ? 12.241 1.930 -0.979 1.00 91.56 126 PHE A O 1
ATOM 1016 N N . GLU A 1 127 ? 10.027 1.840 -1.316 1.00 87.19 127 GLU A N 1
ATOM 1017 C CA . GLU A 1 127 ? 10.109 1.818 -2.779 1.00 87.19 127 GLU A CA 1
ATOM 1018 C C . GLU A 1 127 ? 10.873 3.034 -3.312 1.00 87.19 127 GLU A C 1
ATOM 1020 O O . GLU A 1 127 ? 11.856 2.872 -4.028 1.00 87.19 127 GLU A O 1
ATOM 1025 N N . LEU A 1 128 ? 10.497 4.253 -2.912 1.00 89.12 128 LEU A N 1
ATOM 1026 C CA . LEU A 1 12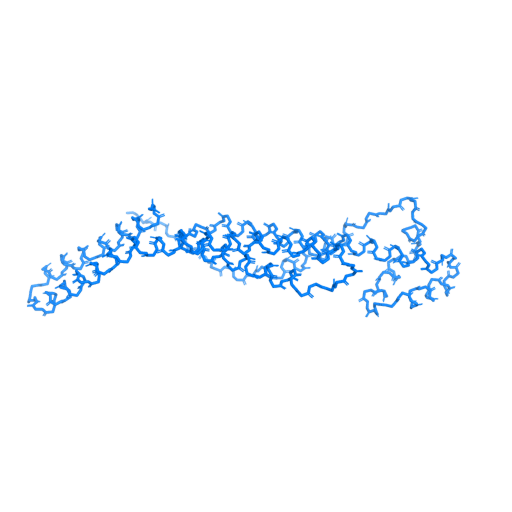8 ? 11.175 5.473 -3.364 1.00 89.12 128 LEU A CA 1
ATOM 1027 C C . LEU A 1 128 ? 12.641 5.540 -2.918 1.00 89.12 128 LEU A C 1
ATOM 1029 O O . LEU A 1 128 ? 13.483 6.052 -3.655 1.00 89.12 128 LEU A O 1
ATOM 1033 N N . SER A 1 129 ? 12.950 5.012 -1.732 1.00 88.75 129 SER A N 1
ATOM 1034 C CA . SER A 1 129 ? 14.316 4.971 -1.194 1.00 88.75 129 SER A CA 1
ATOM 1035 C C . SER A 1 129 ? 15.207 3.953 -1.910 1.00 88.75 129 SER A C 1
ATOM 1037 O O . SER A 1 129 ? 16.425 4.126 -1.939 1.00 88.75 129 SER A O 1
ATOM 1039 N N . SER A 1 130 ? 14.610 2.905 -2.487 1.00 89.44 130 SER A N 1
ATOM 1040 C CA . SER A 1 130 ? 15.314 1.843 -3.217 1.00 89.44 130 SER A CA 1
ATOM 1041 C C . SER A 1 130 ? 15.447 2.110 -4.720 1.00 89.44 130 SER A C 1
ATOM 1043 O O . SER A 1 130 ? 16.207 1.411 -5.392 1.00 89.44 130 SER A O 1
ATOM 1045 N N . MET A 1 131 ? 14.765 3.128 -5.260 1.00 86.25 131 MET A N 1
ATOM 1046 C CA . MET A 1 131 ? 14.896 3.487 -6.673 1.00 86.25 131 MET A CA 1
ATOM 1047 C C . MET A 1 131 ? 16.337 3.915 -7.014 1.00 86.25 131 MET A C 1
ATOM 1049 O O . MET A 1 131 ? 16.945 4.696 -6.270 1.00 86.25 131 MET A O 1
ATOM 1053 N N . PRO A 1 132 ? 16.890 3.454 -8.153 1.00 80.50 132 PRO A N 1
ATOM 1054 C CA . PRO A 1 132 ? 18.197 3.891 -8.620 1.00 80.50 132 PRO A CA 1
ATOM 1055 C C . PRO A 1 132 ? 18.210 5.404 -8.863 1.00 80.50 132 PRO A C 1
ATOM 1057 O O . PRO A 1 132 ? 17.242 6.007 -9.329 1.00 80.50 132 PRO A O 1
ATOM 1060 N N . LYS A 1 133 ? 19.324 6.036 -8.493 1.00 84.75 133 LYS A N 1
ATOM 1061 C CA . LYS A 1 133 ? 19.495 7.488 -8.566 1.00 84.75 133 LYS A CA 1
ATOM 1062 C C . LYS A 1 133 ? 20.066 7.848 -9.932 1.00 84.75 133 LYS A C 1
ATOM 1064 O O . LYS A 1 133 ? 21.279 7.888 -10.103 1.00 84.75 133 LYS A O 1
ATOM 1069 N N . ASP A 1 134 ? 19.182 8.107 -10.889 1.00 80.50 134 ASP A N 1
ATOM 1070 C CA . ASP A 1 134 ? 19.586 8.417 -12.268 1.00 80.50 134 ASP A CA 1
ATOM 1071 C C . ASP A 1 134 ? 20.189 9.829 -12.419 1.00 80.50 134 ASP A C 1
ATOM 1073 O O . ASP A 1 134 ? 20.896 10.109 -13.385 1.00 80.50 134 ASP A O 1
ATOM 1077 N N . SER A 1 135 ? 19.917 10.738 -11.472 1.00 90.56 135 SER A N 1
ATOM 1078 C CA . SER A 1 135 ? 20.529 12.073 -11.393 1.00 90.56 135 SER A CA 1
ATOM 1079 C C . SER A 1 135 ? 20.406 12.685 -9.993 1.00 90.56 135 SER A C 1
ATOM 1081 O O . SER A 1 135 ? 19.504 12.328 -9.230 1.00 90.56 135 SER A O 1
ATOM 1083 N N . ASP A 1 136 ? 21.260 13.665 -9.681 1.00 89.38 136 ASP A N 1
ATOM 1084 C CA . ASP A 1 136 ? 21.205 14.426 -8.422 1.00 89.38 136 ASP A CA 1
ATOM 1085 C C . ASP A 1 136 ? 19.878 15.179 -8.249 1.00 89.38 136 ASP A C 1
ATOM 1087 O O . ASP A 1 136 ? 19.339 15.269 -7.147 1.00 89.38 136 ASP A O 1
ATOM 1091 N N . GLU A 1 137 ? 19.309 15.685 -9.345 1.00 90.75 137 GLU A N 1
ATOM 1092 C CA . GLU A 1 137 ? 18.015 16.373 -9.335 1.00 90.75 137 GLU A CA 1
ATOM 1093 C C . GLU A 1 137 ? 16.867 15.411 -9.000 1.00 90.75 137 GLU A C 1
ATOM 1095 O O . GLU A 1 137 ? 16.004 15.720 -8.174 1.00 90.75 137 GLU A O 1
ATOM 1100 N N . GLN A 1 138 ? 16.871 14.214 -9.597 1.00 87.56 138 GLN A N 1
ATOM 1101 C CA . GLN A 1 138 ? 15.891 13.176 -9.278 1.00 87.56 138 GLN A CA 1
ATOM 1102 C C . GLN A 1 138 ? 16.039 12.711 -7.827 1.00 87.56 138 GLN A C 1
ATOM 1104 O O . GLN A 1 138 ? 15.040 12.513 -7.136 1.00 87.56 138 GLN A O 1
ATOM 1109 N N . PHE A 1 139 ? 17.277 12.596 -7.342 1.00 89.00 139 PHE A N 1
ATOM 1110 C CA . PHE A 1 139 ? 17.551 12.266 -5.950 1.00 89.00 139 PHE A CA 1
ATOM 1111 C C . PHE A 1 139 ? 16.971 13.317 -4.997 1.00 89.00 139 PHE A C 1
ATOM 1113 O O . PHE A 1 139 ? 16.239 12.951 -4.080 1.00 89.00 139 PHE A O 1
ATOM 1120 N N . ARG A 1 140 ? 17.208 14.613 -5.244 1.00 90.62 140 ARG A N 1
ATOM 1121 C CA . ARG A 1 140 ? 16.652 15.700 -4.418 1.00 90.62 140 ARG A CA 1
ATOM 1122 C C . ARG A 1 140 ? 15.126 15.674 -4.372 1.00 90.62 140 ARG A C 1
ATOM 1124 O O . ARG A 1 140 ? 14.557 15.787 -3.288 1.00 90.62 140 ARG A O 1
ATOM 1131 N N . LYS A 1 141 ? 14.470 15.483 -5.521 1.00 92.44 141 LYS A N 1
ATOM 1132 C CA . LYS A 1 141 ? 13.004 15.369 -5.600 1.00 92.44 141 LYS A CA 1
ATOM 1133 C C . LYS A 1 141 ? 12.485 14.171 -4.815 1.00 92.44 141 LYS A C 1
ATOM 1135 O O . LYS A 1 141 ? 11.562 14.319 -4.019 1.00 92.44 141 LYS A O 1
ATOM 1140 N N . ASN A 1 142 ? 13.098 13.004 -5.000 1.00 90.94 142 ASN A N 1
ATOM 1141 C CA . ASN A 1 142 ? 12.710 11.797 -4.276 1.00 90.94 142 ASN A CA 1
ATOM 1142 C C . ASN A 1 142 ? 12.904 11.977 -2.763 1.00 90.94 142 ASN A C 1
ATOM 1144 O O . ASN A 1 142 ? 12.015 11.612 -2.000 1.00 90.94 142 ASN A O 1
ATOM 1148 N N . SER A 1 143 ? 14.003 12.598 -2.321 1.00 93.00 143 SER A N 1
ATOM 1149 C CA . SER A 1 143 ? 14.231 12.907 -0.904 1.00 93.00 143 SER A CA 1
ATOM 1150 C C . SER A 1 143 ? 13.170 13.842 -0.326 1.00 93.00 143 SER A C 1
ATOM 1152 O O . SER A 1 143 ? 12.674 13.586 0.767 1.00 93.00 143 SER A O 1
ATOM 1154 N N . GLU A 1 144 ? 12.772 14.893 -1.046 1.00 95.75 144 GLU A N 1
ATOM 1155 C CA . GLU A 1 144 ? 11.709 15.792 -0.583 1.00 95.75 144 GLU A CA 1
ATOM 1156 C C . GLU A 1 144 ? 10.359 15.063 -0.458 1.00 95.75 144 GLU A C 1
ATOM 1158 O O . GLU A 1 144 ? 9.636 15.256 0.522 1.00 95.75 144 GLU A O 1
ATOM 1163 N N . ILE A 1 145 ? 10.031 14.195 -1.422 1.00 94.94 145 ILE A N 1
ATOM 1164 C CA . ILE A 1 145 ? 8.816 13.369 -1.383 1.00 94.94 145 ILE A CA 1
ATOM 1165 C C . ILE A 1 145 ? 8.859 12.414 -0.187 1.00 94.94 145 ILE A C 1
ATOM 1167 O O . ILE A 1 145 ? 7.884 12.344 0.558 1.00 94.94 145 ILE A O 1
ATOM 1171 N N . ILE A 1 146 ? 9.985 11.732 0.039 1.00 94.38 146 ILE A N 1
ATOM 1172 C CA . ILE A 1 146 ? 10.170 10.833 1.185 1.00 94.38 146 ILE A CA 1
ATOM 1173 C C . ILE A 1 146 ? 9.960 11.591 2.500 1.00 94.38 146 ILE A C 1
ATOM 1175 O O . ILE A 1 146 ? 9.201 11.124 3.344 1.00 94.38 146 ILE A O 1
ATOM 1179 N N . CYS A 1 147 ? 10.540 12.786 2.658 1.00 96.50 147 CYS A N 1
ATOM 1180 C CA . CYS A 1 147 ? 10.335 13.607 3.855 1.00 96.50 147 CYS A CA 1
ATOM 1181 C C . CYS A 1 147 ? 8.852 13.942 4.085 1.00 96.50 147 CYS A C 1
ATOM 1183 O O . CYS A 1 147 ? 8.365 13.838 5.210 1.00 96.50 147 CYS A O 1
ATOM 1185 N N . LYS A 1 148 ? 8.113 14.307 3.028 1.00 96.88 148 LYS A N 1
ATOM 1186 C CA . LYS A 1 148 ? 6.668 14.582 3.120 1.00 96.88 148 LYS A CA 1
ATOM 1187 C C . LYS A 1 148 ? 5.871 13.328 3.487 1.00 96.88 148 LYS A C 1
ATOM 1189 O O . LYS A 1 148 ? 4.968 13.406 4.315 1.00 96.88 148 LYS A O 1
ATOM 1194 N N . MET A 1 149 ? 6.218 12.175 2.918 1.00 94.88 149 MET A N 1
ATOM 1195 C CA . MET A 1 149 ? 5.573 10.899 3.244 1.00 94.88 149 MET A CA 1
ATOM 1196 C C . MET A 1 149 ? 5.860 10.462 4.682 1.00 94.88 149 MET A C 1
ATOM 1198 O O . MET A 1 149 ? 4.948 10.005 5.359 1.00 94.88 149 MET A O 1
ATOM 1202 N N . MET A 1 150 ? 7.081 10.670 5.183 1.00 95.75 150 MET A N 1
ATOM 1203 C CA . MET A 1 150 ? 7.425 10.415 6.586 1.00 95.75 150 MET A CA 1
ATOM 1204 C C . MET A 1 150 ? 6.612 11.298 7.539 1.00 95.75 150 MET A C 1
ATOM 1206 O O . MET A 1 150 ? 6.090 10.805 8.531 1.00 95.75 150 MET A O 1
ATOM 1210 N N . GLN A 1 151 ? 6.439 12.586 7.223 1.00 97.12 151 GLN A N 1
ATOM 1211 C CA . GLN A 1 151 ? 5.581 13.478 8.014 1.00 97.12 151 GLN A CA 1
ATOM 1212 C C . GLN A 1 151 ? 4.120 13.008 8.031 1.00 97.12 151 GLN A C 1
ATOM 1214 O O . GLN A 1 151 ? 3.472 13.036 9.076 1.00 97.12 151 GLN A O 1
ATOM 1219 N N . GLN A 1 152 ? 3.604 12.545 6.890 1.00 95.94 152 GLN A N 1
ATOM 1220 C CA . GLN A 1 152 ? 2.263 11.964 6.817 1.00 95.94 152 GLN A CA 1
ATOM 1221 C C . GLN A 1 152 ? 2.157 10.663 7.620 1.00 95.94 152 GLN A C 1
ATOM 1223 O O . GLN A 1 152 ? 1.175 10.491 8.335 1.00 95.94 152 GLN A O 1
ATOM 1228 N N . ALA A 1 153 ? 3.163 9.787 7.555 1.00 94.94 153 ALA A N 1
ATOM 1229 C CA . ALA A 1 153 ? 3.202 8.543 8.323 1.00 94.94 153 ALA A CA 1
ATOM 1230 C C . ALA A 1 153 ? 3.167 8.820 9.832 1.00 94.94 153 ALA A C 1
ATOM 1232 O O . ALA A 1 153 ? 2.349 8.235 10.534 1.00 94.94 153 ALA A O 1
ATOM 1233 N N . ILE A 1 154 ? 3.953 9.792 10.310 1.00 97.06 154 ILE A N 1
ATOM 1234 C CA . ILE A 1 154 ? 3.917 10.246 11.710 1.00 97.06 154 ILE A CA 1
ATOM 1235 C C . ILE A 1 154 ? 2.516 10.748 12.083 1.00 97.06 154 ILE A C 1
ATOM 1237 O O . ILE A 1 154 ? 1.967 10.345 13.100 1.00 97.06 154 ILE A O 1
ATOM 1241 N N . SER A 1 155 ? 1.886 11.571 11.240 1.00 96.50 155 SER A N 1
ATOM 1242 C CA . SER A 1 155 ? 0.531 12.070 11.515 1.00 96.50 155 SER A CA 1
ATOM 1243 C C . SER A 1 155 ? -0.526 10.957 11.567 1.00 96.50 155 SER A C 1
ATOM 1245 O O . SER A 1 155 ? -1.510 11.081 12.305 1.00 96.50 155 SER A O 1
ATOM 1247 N N . VAL A 1 156 ? -0.372 9.903 10.760 1.00 95.06 156 VAL A N 1
ATOM 1248 C CA . VAL A 1 156 ? -1.254 8.727 10.785 1.00 95.06 156 VAL A CA 1
ATOM 1249 C C . VAL A 1 156 ? -1.004 7.911 12.051 1.00 95.06 156 VAL A C 1
ATOM 1251 O O . VAL A 1 156 ? -1.974 7.564 12.721 1.00 95.06 156 VAL A O 1
ATOM 1254 N N . GLN A 1 157 ? 0.260 7.692 12.427 1.00 94.94 157 GLN A N 1
ATOM 1255 C CA . GLN A 1 157 ? 0.641 7.028 13.676 1.00 94.94 157 GLN A CA 1
ATOM 1256 C C . GLN A 1 157 ? 0.064 7.759 14.896 1.00 94.94 157 GLN A C 1
ATOM 1258 O O . GLN A 1 157 ? -0.613 7.142 15.709 1.00 94.94 157 GLN A O 1
ATOM 1263 N N . ASP A 1 158 ? 0.208 9.085 14.973 1.00 96.31 158 ASP A N 1
ATOM 1264 C CA . ASP A 1 158 ? -0.368 9.889 16.059 1.00 96.31 158 ASP A CA 1
ATOM 1265 C C . ASP A 1 158 ? -1.894 9.738 16.145 1.00 96.31 158 ASP A C 1
ATOM 1267 O O . ASP A 1 158 ? -2.487 9.784 17.225 1.00 96.31 158 ASP A O 1
ATOM 1271 N N . SER A 1 159 ? -2.561 9.605 14.996 1.00 92.31 159 SER A N 1
ATOM 1272 C CA . SER A 1 159 ? -4.012 9.411 14.935 1.00 92.31 159 SER A CA 1
ATOM 1273 C C . SER A 1 159 ? -4.412 8.007 15.388 1.00 92.31 159 SER A C 1
ATOM 1275 O O . SER A 1 159 ? -5.424 7.860 16.076 1.00 92.31 159 SER A O 1
ATOM 1277 N N . LEU A 1 160 ? -3.612 6.998 15.034 1.00 91.00 160 LEU A N 1
ATOM 1278 C CA . LEU A 1 160 ? -3.773 5.615 15.475 1.00 91.00 160 LEU A CA 1
ATOM 1279 C C . LEU A 1 160 ? -3.591 5.503 16.990 1.00 91.00 160 LEU A C 1
ATOM 1281 O O . LEU A 1 160 ? -4.462 4.962 17.663 1.00 91.00 160 LEU A O 1
ATOM 1285 N N . ASP A 1 161 ? -2.529 6.093 17.535 1.00 90.94 161 ASP A N 1
ATOM 1286 C CA . ASP A 1 161 ? -2.234 6.070 18.969 1.00 90.94 161 ASP A CA 1
ATOM 1287 C C . ASP A 1 161 ? -3.319 6.785 19.779 1.00 90.94 161 ASP A C 1
ATOM 1289 O O . ASP A 1 161 ? -3.763 6.285 20.812 1.00 90.94 161 ASP A O 1
ATOM 1293 N N . LYS A 1 162 ? -3.823 7.927 19.288 1.00 89.25 162 LYS A N 1
ATOM 1294 C CA . LYS A 1 162 ? -4.968 8.620 19.905 1.00 89.25 162 LYS A CA 1
ATOM 1295 C C . LYS A 1 162 ? -6.230 7.769 19.897 1.00 89.25 162 LYS A C 1
ATOM 1297 O O . LYS A 1 162 ? -6.970 7.784 20.877 1.00 89.25 162 LYS A O 1
ATOM 1302 N N . HIS A 1 163 ? -6.498 7.064 18.801 1.00 86.12 163 HIS A N 1
ATOM 1303 C CA . HIS A 1 163 ? -7.665 6.196 18.709 1.00 86.12 163 HIS A CA 1
ATOM 1304 C C . HIS A 1 163 ? -7.537 5.003 19.662 1.00 86.12 163 HIS A C 1
ATOM 1306 O O . HIS A 1 163 ? -8.435 4.791 20.475 1.00 86.12 163 HIS A O 1
ATOM 1312 N N . LYS A 1 164 ? -6.386 4.318 19.660 1.00 84.75 164 LYS A N 1
ATOM 1313 C CA . LYS A 1 164 ? -6.075 3.231 20.599 1.00 84.75 164 LYS A CA 1
ATOM 1314 C C . LYS A 1 164 ? -6.196 3.691 22.049 1.00 84.75 164 LYS A C 1
ATOM 1316 O O . LYS A 1 164 ? -6.897 3.055 22.826 1.00 84.75 164 LYS A O 1
ATOM 1321 N N . GLY A 1 165 ? -5.627 4.845 22.395 1.00 82.06 165 GLY A N 1
ATOM 1322 C CA . GLY A 1 165 ? -5.731 5.421 23.739 1.00 82.06 165 GLY A CA 1
ATOM 1323 C C . GLY A 1 165 ? -7.150 5.848 24.137 1.00 82.06 165 GLY A C 1
ATOM 1324 O O . GLY A 1 165 ? -7.475 5.854 25.321 1.00 82.06 165 GLY A O 1
ATOM 1325 N N . ALA A 1 166 ? -8.020 6.186 23.179 1.00 79.31 166 ALA A N 1
ATOM 1326 C CA . ALA A 1 166 ? -9.429 6.478 23.452 1.00 79.31 166 ALA A CA 1
ATOM 1327 C C . ALA A 1 166 ? -10.260 5.201 23.672 1.00 79.31 166 ALA A C 1
ATOM 1329 O O . ALA A 1 166 ? -11.182 5.198 24.488 1.00 79.31 166 ALA A O 1
ATOM 1330 N N . VAL A 1 167 ? -9.928 4.122 22.960 1.00 77.94 167 VAL A N 1
ATOM 1331 C CA . VAL A 1 167 ? -10.632 2.833 23.018 1.00 77.94 167 VAL A CA 1
ATOM 1332 C C . VAL A 1 167 ? -10.145 1.964 24.184 1.00 77.94 167 VAL A C 1
ATOM 1334 O O . VAL A 1 167 ? -10.934 1.245 24.796 1.00 77.94 167 VAL A O 1
ATOM 1337 N N . GLU A 1 168 ? -8.869 2.053 24.557 1.00 78.75 168 GLU A N 1
ATOM 1338 C CA . GLU A 1 168 ? -8.242 1.229 25.595 1.00 78.75 168 GLU A CA 1
ATOM 1339 C C . GLU A 1 168 ? -8.963 1.278 26.960 1.00 78.75 168 GLU A C 1
ATOM 1341 O O . GLU A 1 168 ? -9.231 0.205 27.511 1.00 78.75 168 GLU A O 1
ATOM 1346 N N . PRO A 1 169 ? -9.376 2.442 27.507 1.00 76.62 169 PRO A N 1
ATOM 1347 C CA . PRO A 1 169 ? -10.121 2.492 28.766 1.00 76.62 169 PRO A CA 1
ATOM 1348 C C . PRO A 1 169 ? -11.456 1.748 28.699 1.00 76.62 169 PRO A C 1
ATOM 1350 O O . PRO A 1 169 ? -11.838 1.074 29.658 1.00 76.62 169 PRO A O 1
ATOM 1353 N N . VAL A 1 170 ? -12.151 1.844 27.560 1.00 74.81 170 VAL A N 1
ATOM 1354 C CA . VAL A 1 170 ? -13.418 1.145 27.318 1.00 74.81 170 VAL A CA 1
ATOM 1355 C C . VAL A 1 170 ? -13.160 -0.359 27.288 1.00 74.81 170 VAL A C 1
ATOM 1357 O O . VAL A 1 170 ? -13.802 -1.103 28.026 1.00 74.81 170 VAL A O 1
ATOM 1360 N N . THR A 1 171 ? -12.145 -0.801 26.545 1.00 75.44 171 THR A N 1
ATOM 1361 C CA . THR A 1 171 ? -11.722 -2.208 26.481 1.00 75.44 171 THR A CA 1
ATOM 1362 C C . THR A 1 171 ? -11.345 -2.771 27.854 1.00 75.44 171 THR A C 1
ATOM 1364 O O . THR A 1 171 ? -11.752 -3.882 28.197 1.00 75.44 171 THR A O 1
ATOM 1367 N N . ILE A 1 172 ? -10.600 -2.020 28.674 1.00 77.06 172 ILE A N 1
ATOM 1368 C CA . ILE A 1 172 ? -10.236 -2.430 30.040 1.00 77.06 172 ILE A CA 1
ATOM 1369 C C . ILE A 1 172 ? -11.485 -2.554 30.914 1.00 77.06 172 ILE A C 1
ATOM 1371 O O . ILE A 1 172 ? -11.648 -3.561 31.606 1.00 77.06 172 ILE A O 1
ATOM 1375 N N . PHE A 1 173 ? -12.368 -1.553 30.888 1.00 75.81 173 PHE A N 1
ATOM 1376 C CA . PHE A 1 173 ? -13.601 -1.568 31.672 1.00 75.81 173 PHE A CA 1
ATOM 1377 C C . PHE A 1 173 ? -14.468 -2.783 31.329 1.00 75.81 173 PHE A C 1
ATOM 1379 O O . PHE A 1 173 ? -14.955 -3.464 32.228 1.00 75.81 173 PHE A O 1
ATOM 1386 N N . ILE A 1 174 ? -14.598 -3.102 30.041 1.00 74.12 174 ILE A N 1
ATOM 1387 C CA . ILE A 1 174 ? -15.370 -4.253 29.565 1.00 74.12 174 ILE A CA 1
ATOM 1388 C C . ILE A 1 174 ? -14.769 -5.562 30.050 1.00 74.12 174 ILE A C 1
ATOM 1390 O O . ILE A 1 174 ? -15.499 -6.374 30.609 1.00 74.12 174 ILE A O 1
ATOM 1394 N N . LYS A 1 175 ? -13.452 -5.748 29.899 1.00 79.44 175 LYS A N 1
ATOM 1395 C CA . LYS A 1 175 ? -12.770 -6.955 30.388 1.00 79.44 175 LYS A CA 1
ATOM 1396 C C . LYS A 1 175 ? -13.018 -7.163 31.879 1.00 79.44 175 LYS A C 1
ATOM 1398 O O . LYS A 1 175 ? -13.364 -8.259 32.299 1.00 79.44 175 LYS A O 1
ATOM 1403 N N . ARG A 1 176 ? -12.934 -6.093 32.678 1.00 81.69 176 ARG A N 1
ATOM 1404 C CA . ARG A 1 176 ? -13.252 -6.156 34.113 1.00 81.69 176 ARG A CA 1
ATOM 1405 C C . ARG A 1 176 ? -14.713 -6.498 34.380 1.00 81.69 176 ARG A C 1
ATOM 1407 O O . ARG A 1 176 ? -15.003 -7.241 35.311 1.00 81.69 176 ARG A O 1
ATOM 1414 N N . LEU A 1 177 ? -15.635 -5.962 33.588 1.00 78.81 177 LEU A N 1
ATOM 1415 C CA . LEU A 1 177 ? -17.056 -6.249 33.741 1.00 78.81 177 LEU A CA 1
ATOM 1416 C C . LEU A 1 177 ? -17.381 -7.707 33.371 1.00 78.81 177 LEU A C 1
ATOM 1418 O O . LEU A 1 177 ? -18.144 -8.350 34.087 1.00 78.81 177 LEU A O 1
ATOM 1422 N N . GLN A 1 178 ? -16.763 -8.237 32.311 1.00 78.75 178 GLN A N 1
ATOM 1423 C CA . GLN A 1 178 ? -16.835 -9.649 31.926 1.00 78.75 178 GLN A CA 1
ATOM 1424 C C . GLN A 1 178 ? -16.291 -10.550 33.042 1.00 78.75 178 GLN A C 1
ATOM 1426 O O . GLN A 1 178 ? -17.020 -11.429 33.489 1.00 78.75 178 GLN A O 1
ATOM 1431 N N . GLU A 1 179 ? -15.099 -10.261 33.582 1.00 85.50 179 GLU A N 1
ATOM 1432 C CA . GLU A 1 179 ? -14.516 -10.994 34.722 1.00 85.50 179 GLU A CA 1
ATOM 1433 C C . GLU A 1 179 ? -15.478 -11.040 35.926 1.00 85.50 179 GLU A C 1
ATOM 1435 O O . GLU A 1 179 ? -15.698 -12.091 36.527 1.00 85.50 179 GLU A O 1
ATOM 1440 N N . VAL A 1 180 ? -16.094 -9.905 36.282 1.00 85.31 180 VAL A N 1
ATOM 1441 C CA . VAL A 1 180 ? -17.056 -9.839 37.395 1.00 85.31 180 VAL A CA 1
ATOM 1442 C C . VAL A 1 180 ? -18.299 -10.679 37.108 1.00 85.31 180 VAL A C 1
ATOM 1444 O O . VAL A 1 180 ? -18.789 -11.368 38.003 1.00 85.31 180 VAL A O 1
ATOM 1447 N N . ILE A 1 181 ? -18.828 -10.626 35.884 1.00 81.44 181 ILE A N 1
ATOM 1448 C CA . ILE A 1 181 ? -20.027 -11.382 35.520 1.00 81.44 181 ILE A CA 1
ATOM 1449 C C . ILE A 1 181 ? -19.736 -12.887 35.475 1.00 81.44 181 ILE A C 1
ATOM 1451 O O . ILE A 1 181 ? -20.545 -13.665 35.980 1.00 81.44 181 ILE A O 1
ATOM 1455 N N . GLU A 1 182 ? -18.585 -13.301 34.951 1.00 82.94 182 GLU A N 1
ATOM 1456 C CA . GLU A 1 182 ? -18.141 -14.698 34.949 1.00 82.94 182 GLU A CA 1
ATOM 1457 C C . GLU A 1 182 ? -18.037 -15.254 36.375 1.00 82.94 182 GLU A C 1
ATOM 1459 O O . GLU A 1 182 ? -18.626 -16.296 36.671 1.00 82.94 182 GLU A O 1
ATOM 1464 N N . LEU A 1 183 ? -17.429 -14.506 37.302 1.00 86.62 183 LEU A N 1
ATOM 1465 C CA . LEU A 1 183 ? -17.369 -14.889 38.719 1.00 86.62 183 LEU A CA 1
ATOM 1466 C C . LEU A 1 183 ? -18.766 -15.050 39.348 1.00 86.62 183 LEU A C 1
ATOM 1468 O O . LEU A 1 183 ? -18.998 -15.956 40.151 1.00 86.62 183 LEU A O 1
ATOM 1472 N N . GLN A 1 184 ? -19.724 -14.191 38.984 1.00 83.44 184 GLN A N 1
ATOM 1473 C CA . GLN A 1 184 ? -21.109 -14.291 39.468 1.00 83.44 184 GLN A CA 1
ATOM 1474 C C . GLN A 1 184 ? -21.875 -15.462 38.836 1.00 83.44 184 GLN A C 1
ATOM 1476 O O . GLN A 1 184 ? -22.722 -16.077 39.488 1.00 83.44 184 GLN A O 1
ATOM 1481 N N . ILE A 1 185 ? -21.580 -15.799 37.579 1.00 84.31 185 ILE A N 1
ATOM 1482 C CA . ILE A 1 185 ? -22.125 -16.967 36.877 1.00 84.31 185 ILE A CA 1
ATOM 1483 C C . ILE A 1 185 ? -21.666 -18.258 37.561 1.00 84.31 185 ILE A C 1
ATOM 1485 O O . ILE A 1 185 ? -22.500 -19.134 37.811 1.00 84.31 185 ILE A O 1
ATOM 1489 N N . GLU A 1 186 ? -20.379 -18.361 37.896 1.00 84.44 186 GLU A N 1
ATOM 1490 C CA . GLU A 1 186 ? -19.793 -19.516 38.588 1.00 84.44 186 GLU A CA 1
ATOM 1491 C C . GLU A 1 186 ? -20.343 -19.684 40.009 1.00 84.44 186 GLU A C 1
ATOM 1493 O O . GLU A 1 186 ? -20.647 -20.801 40.431 1.00 84.44 186 GLU A O 1
ATOM 1498 N N . GLY A 1 187 ? -20.542 -18.576 40.730 1.00 84.06 187 GLY A N 1
ATOM 1499 C CA . GLY A 1 187 ? -21.124 -18.576 42.076 1.00 84.06 187 GLY A CA 1
ATOM 1500 C C . GLY A 1 187 ? -22.645 -18.783 42.126 1.00 84.06 187 GLY A C 1
ATOM 1501 O O . GLY A 1 187 ? -23.205 -18.984 43.206 1.00 84.06 187 GLY A O 1
ATOM 1502 N N . SER A 1 188 ? -23.341 -18.734 40.985 1.00 85.62 188 SER A N 1
ATOM 1503 C CA . SER A 1 188 ? -24.804 -18.801 40.927 1.00 85.62 188 SER A CA 1
ATOM 1504 C C . SER A 1 188 ? -25.342 -20.234 40.814 1.00 85.62 188 SER A C 1
ATOM 1506 O O . SER A 1 188 ? -25.168 -20.937 39.809 1.00 85.62 188 SER A O 1
ATOM 1508 N N . ASN A 1 189 ? -26.148 -20.627 41.805 1.00 83.75 189 ASN A N 1
ATOM 1509 C CA . ASN A 1 189 ? -26.919 -21.876 41.787 1.00 83.75 189 ASN A CA 1
ATOM 1510 C C . ASN A 1 189 ? -28.222 -21.780 40.972 1.00 83.75 189 ASN A C 1
ATOM 1512 O O . ASN A 1 189 ? -28.833 -22.805 40.671 1.00 83.75 189 ASN A O 1
ATOM 1516 N N . SER A 1 190 ? -28.652 -20.570 40.594 1.00 91.12 190 SER A N 1
ATOM 1517 C CA . SER A 1 190 ? -29.875 -20.361 39.816 1.00 91.12 190 SER A CA 1
ATOM 1518 C C . SER A 1 190 ? -29.578 -20.317 38.319 1.00 91.12 190 SER A C 1
ATOM 1520 O O . SER A 1 190 ? -28.830 -19.465 37.826 1.00 91.12 190 SER A O 1
ATOM 1522 N N . LYS A 1 191 ? -30.222 -21.224 37.575 1.00 87.81 191 LYS A N 1
ATOM 1523 C CA . LYS A 1 191 ? -30.133 -21.287 36.111 1.00 87.81 191 LYS A CA 1
ATOM 1524 C C . LYS A 1 191 ? -30.702 -20.026 35.448 1.00 87.81 191 LYS A C 1
ATOM 1526 O O . LYS A 1 191 ? -30.164 -19.580 34.441 1.00 87.81 191 LYS A O 1
ATOM 1531 N N . GLU A 1 192 ? -31.738 -19.425 36.030 1.00 84.38 192 GLU A N 1
ATOM 1532 C CA . GLU A 1 192 ? -32.325 -18.170 35.540 1.00 84.38 192 GLU A CA 1
ATOM 1533 C C . GLU A 1 192 ? -31.363 -16.995 35.707 1.00 84.38 192 GLU A C 1
ATOM 1535 O O . GLU A 1 192 ? -31.167 -16.229 34.767 1.00 84.38 192 GLU A O 1
ATOM 1540 N N . THR A 1 193 ? -30.689 -16.896 36.855 1.00 81.94 193 THR A N 1
ATOM 1541 C CA . THR A 1 193 ? -29.691 -15.846 37.101 1.00 81.94 193 THR A CA 1
ATOM 1542 C C . THR A 1 193 ? -28.492 -15.990 36.166 1.00 81.94 193 THR A C 1
ATOM 1544 O O . THR A 1 193 ? -28.016 -14.995 35.628 1.00 81.94 193 THR A O 1
ATOM 1547 N N . ARG A 1 194 ? -28.043 -17.226 35.899 1.00 82.00 194 ARG A N 1
ATOM 1548 C CA . ARG A 1 194 ? -26.992 -17.483 34.903 1.00 82.00 194 ARG A CA 1
ATOM 1549 C C . ARG A 1 194 ? -27.401 -17.047 33.501 1.00 82.00 194 ARG A C 1
ATOM 1551 O O . ARG A 1 194 ? -26.643 -16.342 32.846 1.00 82.00 194 ARG A O 1
ATOM 1558 N N . ASN A 1 195 ? -28.603 -17.414 33.063 1.00 84.62 195 ASN A N 1
ATOM 1559 C CA . ASN A 1 195 ? -29.098 -17.032 31.742 1.00 84.62 195 ASN A CA 1
ATOM 1560 C C . ASN A 1 195 ? -29.237 -15.509 31.597 1.00 84.62 195 ASN A C 1
ATOM 1562 O O . ASN A 1 195 ? -28.846 -14.965 30.568 1.00 84.62 195 ASN A O 1
ATOM 1566 N N . ALA A 1 196 ? -29.735 -14.820 32.629 1.00 84.38 196 ALA A N 1
ATOM 1567 C CA . ALA A 1 196 ? -29.847 -13.363 32.627 1.00 84.38 196 ALA A CA 1
ATOM 1568 C C . ALA A 1 196 ? -28.472 -12.678 32.529 1.00 84.38 196 ALA A C 1
ATOM 1570 O O . ALA A 1 196 ? -28.305 -11.743 31.749 1.00 84.38 196 ALA A O 1
ATOM 1571 N N . LEU A 1 197 ? -27.472 -13.169 33.268 1.00 80.69 197 LEU A N 1
ATOM 1572 C CA . LEU A 1 197 ? -26.108 -12.634 33.236 1.00 80.69 197 LEU A CA 1
ATOM 1573 C C . LEU A 1 197 ? -25.421 -12.854 31.881 1.00 80.69 197 LEU A C 1
ATOM 1575 O O . LEU A 1 197 ? -24.833 -11.919 31.345 1.00 80.69 197 LEU A O 1
ATOM 1579 N N . VAL A 1 198 ? -25.562 -14.041 31.281 1.00 83.19 198 VAL A N 1
ATOM 1580 C CA . VAL A 1 198 ? -25.059 -14.314 29.921 1.00 83.19 198 VAL A CA 1
ATOM 1581 C C . VAL A 1 198 ? -25.700 -13.368 28.904 1.00 83.19 198 VAL A C 1
ATOM 1583 O O . VAL A 1 198 ? -25.013 -12.806 28.056 1.00 83.19 198 VAL A O 1
ATOM 1586 N N . GLN A 1 199 ? -27.008 -13.130 29.016 1.00 84.44 199 GLN A N 1
ATOM 1587 C CA . GLN A 1 199 ? -27.729 -12.241 28.107 1.00 84.44 199 GLN A CA 1
ATOM 1588 C C . GLN A 1 199 ? -27.269 -10.779 28.234 1.00 84.44 199 GLN A C 1
ATOM 1590 O O . GLN A 1 199 ? -27.175 -10.075 27.226 1.00 84.44 199 GLN A O 1
ATOM 1595 N N . VAL A 1 200 ? -26.935 -10.332 29.449 1.00 82.19 200 VAL A N 1
ATOM 1596 C CA . VAL A 1 200 ? -26.334 -9.012 29.698 1.00 82.19 200 VAL A CA 1
ATOM 1597 C C . VAL A 1 200 ? -24.953 -8.909 29.047 1.00 82.19 200 VAL A C 1
ATOM 1599 O O . VAL A 1 200 ? -24.707 -7.921 28.357 1.00 82.19 200 VAL A O 1
ATOM 1602 N N . VAL A 1 201 ? -24.095 -9.929 29.181 1.00 78.06 201 VAL A N 1
ATOM 1603 C CA . VAL A 1 201 ? -22.766 -9.964 28.533 1.00 78.06 201 VAL A CA 1
ATOM 1604 C C . VAL A 1 201 ? -22.894 -9.895 27.014 1.00 78.06 201 VAL A C 1
ATOM 1606 O O . VAL A 1 201 ? -22.310 -9.007 26.402 1.00 78.06 201 VAL A O 1
ATOM 1609 N N . SER A 1 202 ? -23.731 -10.740 26.405 1.00 78.50 202 SER A N 1
ATOM 1610 C CA . SER A 1 202 ? -23.916 -10.736 24.946 1.00 78.50 202 SER A CA 1
ATOM 1611 C C . SER A 1 202 ? -24.501 -9.419 24.424 1.00 78.50 202 SER A C 1
ATOM 1613 O O . SER A 1 202 ? -24.170 -8.974 23.325 1.00 78.50 202 SER A O 1
ATOM 1615 N N . THR A 1 203 ? -25.371 -8.768 25.203 1.00 80.94 203 THR A N 1
ATOM 1616 C CA . THR A 1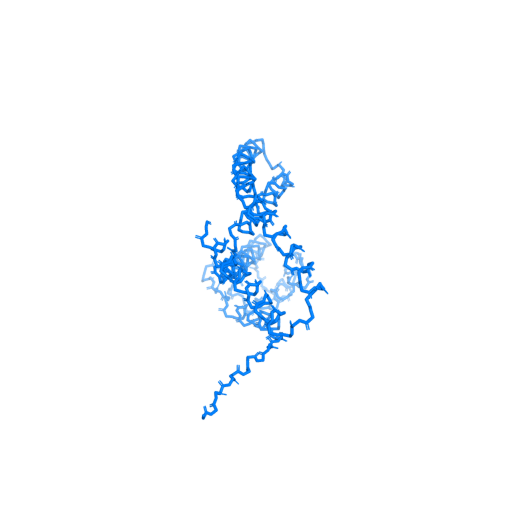 203 ? -25.942 -7.461 24.834 1.00 80.94 203 THR A CA 1
ATOM 1617 C C . THR A 1 203 ? -24.900 -6.348 24.933 1.00 80.94 203 THR A C 1
ATOM 1619 O O . THR A 1 203 ? -24.858 -5.471 24.072 1.00 80.94 203 THR A O 1
ATOM 1622 N N . LEU A 1 204 ? -24.044 -6.388 25.958 1.00 74.75 204 LEU A N 1
ATOM 1623 C CA . LEU A 1 204 ? -22.904 -5.485 26.094 1.00 74.75 204 LEU A CA 1
ATOM 1624 C C . LEU A 1 204 ? -21.937 -5.653 24.922 1.00 74.75 204 LEU A C 1
ATOM 1626 O O . LEU A 1 204 ? -21.648 -4.667 24.256 1.00 74.75 204 LEU A O 1
ATOM 1630 N N . GLU A 1 205 ? -21.511 -6.878 24.613 1.00 71.19 205 GLU A N 1
ATOM 1631 C CA . GLU A 1 205 ? -20.604 -7.169 23.493 1.00 71.19 205 GLU A CA 1
ATOM 1632 C C . GLU A 1 205 ? -21.140 -6.641 22.161 1.00 71.19 205 GLU A C 1
ATOM 1634 O O . GLU A 1 205 ? -20.411 -5.986 21.418 1.00 71.19 205 GLU A O 1
ATOM 1639 N N . LYS A 1 206 ? -22.434 -6.851 21.889 1.00 76.69 206 LYS A N 1
ATOM 1640 C CA . LYS A 1 206 ? -23.080 -6.348 20.675 1.00 76.69 206 LYS A CA 1
ATOM 1641 C C . LYS A 1 206 ? -23.111 -4.818 20.625 1.00 76.69 206 LYS A C 1
ATOM 1643 O O . LYS A 1 206 ? -22.648 -4.229 19.655 1.00 76.69 206 LYS A O 1
ATOM 1648 N N . ASN A 1 207 ? -23.624 -4.175 21.675 1.00 71.94 207 ASN A N 1
ATOM 1649 C CA . ASN A 1 207 ? -23.751 -2.716 21.710 1.00 71.94 207 ASN A CA 1
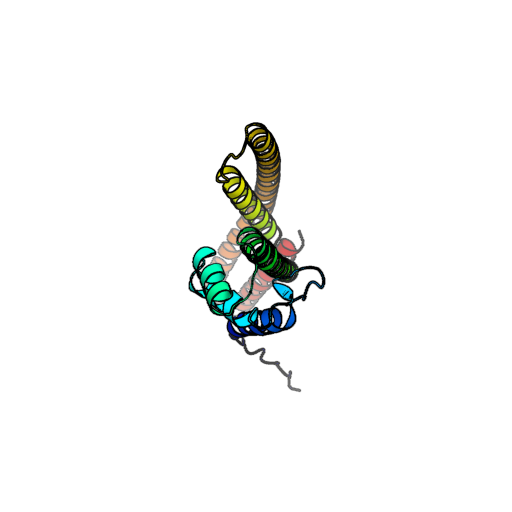ATOM 1650 C C . ASN A 1 207 ? -22.386 -2.020 21.671 1.00 71.94 207 ASN A C 1
ATOM 1652 O O . ASN A 1 207 ? -22.278 -0.913 21.156 1.00 71.94 207 ASN A O 1
ATOM 1656 N N . ILE A 1 208 ? -21.348 -2.658 22.211 1.00 66.38 208 ILE A N 1
ATOM 1657 C CA . ILE A 1 208 ? -19.972 -2.166 22.182 1.00 66.38 208 ILE A CA 1
ATOM 1658 C C . ILE A 1 208 ? -19.343 -2.364 20.806 1.00 66.38 208 ILE A C 1
ATOM 1660 O O . ILE A 1 208 ? -18.680 -1.448 20.333 1.00 66.38 208 ILE A O 1
ATOM 1664 N N . GLY A 1 209 ? -19.556 -3.508 20.148 1.00 65.31 209 GLY A N 1
ATOM 1665 C CA . GLY A 1 209 ? -19.120 -3.706 18.762 1.00 65.31 209 GLY A CA 1
ATOM 1666 C C . GLY A 1 209 ? -19.671 -2.617 17.838 1.00 65.31 209 GLY A C 1
ATOM 1667 O O . GLY A 1 209 ? -18.940 -2.066 17.015 1.00 65.31 209 GLY A O 1
ATOM 1668 N N . ASP A 1 210 ? -20.924 -2.219 18.058 1.00 65.50 210 ASP A N 1
ATOM 1669 C CA . ASP A 1 210 ? -21.557 -1.101 17.353 1.00 65.50 210 ASP A CA 1
ATOM 1670 C C . ASP A 1 210 ? -20.938 0.260 17.744 1.00 65.50 210 ASP A C 1
ATOM 1672 O O . ASP A 1 210 ? -20.691 1.104 16.886 1.00 65.50 210 ASP A O 1
ATOM 1676 N N . LEU A 1 211 ? -20.620 0.476 19.026 1.00 59.69 211 LEU A N 1
ATOM 1677 C CA . LEU A 1 211 ? -20.025 1.727 19.526 1.00 59.69 211 LEU A CA 1
ATOM 1678 C C . LEU A 1 211 ? -18.579 1.937 19.054 1.00 59.69 211 LEU A C 1
ATOM 1680 O O . LEU A 1 211 ? -18.191 3.063 18.754 1.00 59.69 211 LEU A O 1
ATOM 1684 N N . LEU A 1 212 ? -17.796 0.859 18.975 1.00 59.66 212 LEU A N 1
ATOM 1685 C CA . LEU A 1 212 ? -16.421 0.875 18.475 1.00 59.66 212 LEU A CA 1
ATOM 1686 C C . LEU A 1 212 ? -16.384 1.066 16.957 1.00 59.66 212 LEU A C 1
ATOM 1688 O O . LEU A 1 212 ? -15.599 1.868 16.467 1.00 59.66 212 LEU A O 1
ATOM 1692 N N . SER A 1 213 ? -17.293 0.424 16.219 1.00 56.97 213 SER A N 1
ATOM 1693 C CA . SER A 1 213 ? -17.363 0.557 14.757 1.00 56.97 213 SER A CA 1
ATOM 1694 C C . SER A 1 213 ? -17.899 1.912 14.268 1.00 56.97 213 SER A C 1
ATOM 1696 O O . SER A 1 213 ? -17.730 2.243 13.094 1.00 56.97 213 SER A O 1
ATOM 1698 N N . HIS A 1 214 ? -18.553 2.697 15.134 1.00 50.84 214 HIS A N 1
ATOM 1699 C CA . HIS A 1 214 ? -19.195 3.972 14.778 1.00 50.84 214 HIS A CA 1
ATOM 1700 C C . HIS A 1 214 ? -18.563 5.209 15.468 1.00 50.84 214 HIS A C 1
ATOM 1702 O O . HIS A 1 214 ? -19.087 6.316 15.312 1.00 50.84 214 HIS A O 1
ATOM 1708 N N . GLY A 1 215 ? -17.458 5.043 16.216 1.00 43.22 215 GLY A N 1
ATOM 1709 C CA . GLY A 1 215 ? -16.766 6.090 17.003 1.00 43.22 215 GLY A CA 1
ATOM 1710 C C . GLY A 1 215 ? -15.515 6.739 16.385 1.00 43.22 215 GLY A C 1
ATOM 1711 O O . GLY A 1 215 ? -14.803 6.151 15.544 1.00 43.22 215 GLY A O 1
#

Radius of gyration: 29.53 Å; chains: 1; bounding box: 65×38×87 Å

Sequence (215 aa):
MTDNIVHVSSESSDSSSALECIKESVENAFINKSNCKFCQCDFRGDAESLWLQSNSISGVHRFLRSKEVSISYAAVRNHLLSHFQKEVSKIQVAEYLNDLSEWRKSQLDKENRLELMLSVLEKRIFELSSMPKDSDEQFRKNSEIICKMMQQAISVQDSLDKHKGAVEPVTIFIKRLQEVIELQIEGSNSKETRNALVQVVSTLEKNIGDLLSHG

pLDDT: mean 76.95, std 17.4, range [30.42, 97.12]